Protein AF-A0AAV1AFS3-F1 (afdb_monomer)

Secondary structure (DSSP, 8-state):
---------------S-----------------SSPPPEEEEE--SHHHHHHHHHHHHTT-EEEEE-SS-TTTTHHHHS-----SSTTTTSTTHHHHHHHHTHHHHHHHHTTHHHHT-----B--B----PPP-------------PPPGGG-S--TT--------------------B-EE--B--TTSSS-B--EEEE-TTS-EEEE------PPPS-GGG----HHHHHHHHHHHHHH-TT--GGG------------TTSS-EEEEPTT-TT-EEEE--GGGHHHHHHHHHHHHHHHHHHSS-SSS--GGG-GGGGTT----

Sequence (326 aa):
MNLTVGIPHSTTLNLFPQTRIRISTIKSIQYNPPHPPKKVVVCGGGVIGVCTAYFLAMKGAAVTLIEKSKIACAASGKAGGFLALDWCDGGPIEQLARTSFNLPCSLSQELNGSRSYGYRSLSALSLTVTEESKRSSSSTSSSSSELLPSCLMDRPVGLRRLGLTKRRRRCTRNSLPGRLLRTPWRSMLQRAPLDPEVYPHPTGEVYVCGVSKEEEVPDNPEEIRGDNESIEMLKRVAKTVSTHLGEEGLKVEQACFLPGTDDGVPIIGEITGVKGCYVATGHSRWGILNGPATGAAVAELVLDGHSTIVDLEKFSPARFAGCAKA

Mean predicted aligned error: 14.77 Å

InterPro domains:
  IPR006076 FAD dependent oxidoreductase [PF01266] (39-105)
  IPR006076 FAD dependent oxidoreductase [PF01266] (198-301)
  IPR036188 FAD/NAD(P)-binding domain superfamily [G3DSA:3.50.50.60] (38-131)
  IPR036188 FAD/NAD(P)-binding domain superfamily [G3DSA:3.50.50.60] (208-326)

Structure (mmCIF, N/CA/C/O backbone):
data_AF-A0AAV1AFS3-F1
#
_entry.id   AF-A0AAV1AFS3-F1
#
loop_
_atom_site.group_PDB
_atom_site.id
_atom_site.type_symbol
_atom_site.label_atom_id
_atom_site.label_alt_id
_atom_site.label_comp_id
_atom_site.label_asym_id
_atom_site.label_entity_id
_atom_site.label_seq_id
_atom_site.pdbx_PDB_ins_code
_atom_site.Cartn_x
_atom_site.Cartn_y
_atom_site.Cartn_z
_atom_site.occupancy
_atom_site.B_iso_or_equiv
_atom_site.auth_seq_id
_atom_site.auth_comp_id
_atom_site.auth_asym_id
_atom_site.auth_atom_id
_atom_site.pdbx_PDB_model_num
ATOM 1 N N . MET A 1 1 ? -50.168 -42.340 9.796 1.00 37.28 1 MET A N 1
ATOM 2 C CA . MET A 1 1 ? -48.907 -41.781 10.329 1.00 37.28 1 MET A CA 1
ATOM 3 C C . MET A 1 1 ? -48.423 -40.766 9.302 1.00 37.28 1 MET A C 1
ATOM 5 O O . MET A 1 1 ? -48.030 -41.159 8.214 1.00 37.28 1 MET A O 1
ATOM 9 N N . ASN A 1 2 ? -48.654 -39.486 9.605 1.00 21.58 2 ASN A N 1
ATOM 10 C CA . ASN A 1 2 ? -48.632 -38.319 8.702 1.00 21.58 2 ASN A CA 1
ATOM 11 C C . ASN A 1 2 ? -47.200 -37.726 8.637 1.00 21.58 2 ASN A C 1
ATOM 13 O O . ASN A 1 2 ? -46.511 -37.805 9.647 1.00 21.58 2 ASN A O 1
ATOM 17 N N . LEU A 1 3 ? -46.605 -37.306 7.506 1.00 20.78 3 LEU A N 1
ATOM 18 C CA . LEU A 1 3 ? -46.874 -36.201 6.549 1.00 20.78 3 LEU A CA 1
ATOM 19 C C . LEU A 1 3 ? -46.580 -34.774 7.079 1.00 20.78 3 LEU A C 1
ATOM 21 O O . LEU A 1 3 ? -46.988 -34.445 8.190 1.00 20.78 3 LEU A O 1
ATOM 25 N N . THR A 1 4 ? -45.989 -33.942 6.189 1.00 21.44 4 THR A N 1
ATOM 26 C CA . THR A 1 4 ? -45.825 -32.448 6.125 1.00 21.44 4 THR A CA 1
ATOM 27 C C . THR A 1 4 ? -44.367 -31.959 6.316 1.00 21.44 4 THR A C 1
ATOM 29 O O . THR A 1 4 ? -43.813 -32.121 7.394 1.00 21.44 4 THR A O 1
ATOM 32 N N . VAL A 1 5 ? -43.592 -31.607 5.270 1.00 24.66 5 VAL A N 1
ATOM 33 C CA . VAL A 1 5 ? -43.535 -30.394 4.391 1.00 24.66 5 VAL A CA 1
ATOM 34 C C . VAL A 1 5 ? -43.042 -29.117 5.093 1.00 24.66 5 VAL A C 1
ATOM 36 O O . VAL A 1 5 ? -43.615 -28.693 6.088 1.00 24.66 5 VAL A O 1
ATOM 39 N N . GLY A 1 6 ? -42.034 -28.458 4.496 1.00 23.62 6 GLY A N 1
ATOM 40 C CA . GLY A 1 6 ? -41.643 -27.083 4.825 1.00 23.62 6 GLY A CA 1
ATOM 41 C C . GLY A 1 6 ? -40.443 -26.550 4.030 1.00 23.62 6 GLY A C 1
ATOM 42 O O . GLY A 1 6 ? -39.355 -26.415 4.577 1.00 23.62 6 GLY A O 1
ATOM 43 N N . ILE A 1 7 ? -40.644 -26.223 2.750 1.00 30.03 7 ILE A N 1
ATOM 44 C CA . ILE A 1 7 ? -39.819 -25.236 2.026 1.00 30.03 7 ILE A CA 1
ATOM 45 C C . ILE A 1 7 ? -40.338 -23.842 2.417 1.00 30.03 7 ILE A C 1
ATOM 47 O O . ILE A 1 7 ? -41.556 -23.658 2.428 1.00 30.03 7 ILE A O 1
ATOM 51 N N . PRO A 1 8 ? -39.469 -22.833 2.597 1.00 33.03 8 PRO A N 1
ATOM 52 C CA . PRO A 1 8 ? -39.812 -21.491 2.159 1.00 33.03 8 PRO A CA 1
ATOM 53 C C . PRO A 1 8 ? -38.888 -21.059 1.018 1.00 33.03 8 PRO A C 1
ATOM 55 O O . PRO A 1 8 ? -37.664 -21.001 1.145 1.00 33.03 8 PRO A O 1
ATOM 58 N N . HIS A 1 9 ? -39.510 -20.746 -0.116 1.00 29.52 9 HIS A N 1
ATOM 59 C CA . HIS A 1 9 ? -38.908 -19.951 -1.169 1.00 29.52 9 HIS A CA 1
ATOM 60 C C . HIS A 1 9 ? -38.619 -18.541 -0.642 1.00 29.52 9 HIS A C 1
ATOM 62 O O . HIS A 1 9 ? -39.485 -17.912 -0.040 1.00 29.52 9 HIS A O 1
ATOM 68 N N . SER A 1 10 ? -37.448 -18.003 -0.974 1.00 27.70 10 SER A N 1
ATOM 69 C CA . SER A 1 10 ? -37.366 -16.610 -1.405 1.00 27.70 10 SER A CA 1
ATOM 70 C C . SER A 1 10 ? -36.462 -16.533 -2.626 1.00 27.70 10 SER A C 1
ATOM 72 O O . SER A 1 10 ? -35.287 -16.896 -2.601 1.00 27.70 10 SER A O 1
ATOM 74 N N . THR A 1 11 ? -37.088 -16.127 -3.719 1.00 26.83 11 THR A N 1
ATOM 75 C CA . THR A 1 11 ? -36.518 -15.845 -5.024 1.00 26.83 11 THR A CA 1
ATOM 76 C C . THR A 1 11 ? -35.554 -14.668 -4.923 1.00 26.83 11 THR A C 1
ATOM 78 O O . THR A 1 11 ? -35.934 -13.570 -4.525 1.00 26.83 11 THR A O 1
ATOM 81 N N . THR A 1 12 ? -34.312 -14.846 -5.361 1.00 24.52 12 THR A N 1
ATOM 82 C CA . THR A 1 12 ? -33.517 -13.731 -5.881 1.00 24.52 12 THR A CA 1
ATOM 83 C C . THR A 1 12 ? -32.744 -14.243 -7.087 1.00 24.52 12 THR A C 1
ATOM 85 O O . THR A 1 12 ? -31.880 -15.111 -6.973 1.00 24.52 12 THR A O 1
ATOM 88 N N . LEU A 1 13 ? -33.120 -13.736 -8.262 1.00 24.41 13 LEU A N 1
ATOM 89 C CA . LEU A 1 13 ? -32.340 -13.818 -9.491 1.00 24.41 13 LEU A CA 1
ATOM 90 C C . LEU A 1 13 ? -30.999 -13.123 -9.237 1.00 24.41 13 LEU A C 1
ATOM 92 O O . LEU A 1 13 ? -30.909 -11.903 -9.310 1.00 24.41 13 LEU A O 1
ATOM 96 N N . ASN A 1 14 ? -29.962 -13.896 -8.928 1.00 23.42 14 ASN A N 1
ATOM 97 C CA . ASN A 1 14 ? -28.589 -13.406 -8.940 1.00 23.42 14 ASN A CA 1
ATOM 98 C C . ASN A 1 14 ? -28.002 -13.661 -10.329 1.00 23.42 14 ASN A C 1
ATOM 100 O O . ASN A 1 14 ? -27.356 -14.676 -10.581 1.00 23.42 14 ASN A O 1
ATOM 104 N N . LEU A 1 15 ? -28.245 -12.722 -11.239 1.00 27.12 15 LEU A N 1
ATOM 105 C CA . LEU A 1 15 ? -27.253 -12.407 -12.261 1.00 27.12 15 LEU A CA 1
ATOM 106 C C . LEU A 1 15 ? -26.095 -11.697 -11.533 1.00 27.12 15 LEU A C 1
ATOM 108 O O . LEU A 1 15 ? -26.351 -10.872 -10.665 1.00 27.12 15 LEU A O 1
ATOM 112 N N . PHE A 1 16 ? -24.853 -12.034 -11.889 1.00 29.22 16 PHE A N 1
ATOM 113 C CA . PHE A 1 16 ? -23.559 -11.579 -11.341 1.00 29.22 16 PHE A CA 1
ATOM 114 C C . PHE A 1 16 ? -22.928 -12.446 -10.228 1.00 29.22 16 PHE A C 1
ATOM 116 O O . PHE A 1 16 ? -23.483 -12.589 -9.137 1.00 29.22 16 PHE A O 1
ATOM 123 N N . PRO A 1 17 ? -21.710 -12.985 -10.452 1.00 30.50 17 PRO A N 1
ATOM 124 C CA . PRO A 1 17 ? -20.959 -13.669 -9.414 1.00 30.50 17 PRO A CA 1
ATOM 125 C C . PRO A 1 17 ? -20.314 -12.623 -8.496 1.00 30.50 17 PRO A C 1
ATOM 127 O O . PRO A 1 17 ? -19.279 -12.046 -8.820 1.00 30.50 17 PRO A O 1
ATOM 130 N N . GLN A 1 18 ? -20.903 -12.374 -7.325 1.00 29.84 18 GLN A N 1
ATOM 131 C CA . GLN A 1 18 ? -20.149 -11.762 -6.234 1.00 29.84 18 GLN A CA 1
ATOM 132 C C . GLN A 1 18 ? -19.189 -12.807 -5.669 1.00 29.84 18 GLN A C 1
ATOM 134 O O . GLN A 1 18 ? -19.594 -13.729 -4.958 1.00 29.84 18 GLN A O 1
ATOM 139 N N . THR A 1 19 ? -17.905 -12.666 -5.983 1.00 27.30 19 THR A N 1
ATOM 140 C CA . THR A 1 19 ? -16.831 -13.459 -5.387 1.00 27.30 19 THR A CA 1
ATOM 141 C C . THR A 1 19 ? -16.722 -13.121 -3.897 1.00 27.30 19 THR A C 1
ATOM 143 O O . THR A 1 19 ? -15.934 -12.273 -3.487 1.00 27.30 19 THR A O 1
ATOM 146 N N . ARG A 1 20 ? -17.531 -13.770 -3.052 1.00 26.94 20 ARG A N 1
ATOM 147 C CA . ARG A 1 20 ? -17.300 -13.796 -1.603 1.00 26.94 20 ARG A CA 1
ATOM 148 C C . ARG A 1 20 ? -16.075 -14.663 -1.343 1.00 26.94 20 ARG A C 1
ATOM 150 O O . ARG A 1 20 ? -16.157 -15.887 -1.403 1.00 26.94 20 ARG A O 1
ATOM 157 N N . ILE A 1 21 ? -14.946 -14.035 -1.031 1.00 29.36 21 ILE A N 1
ATOM 158 C CA . ILE A 1 21 ? -13.773 -14.740 -0.513 1.00 29.36 21 ILE A CA 1
ATOM 159 C C . ILE A 1 21 ? -14.143 -15.265 0.882 1.00 29.36 21 ILE A C 1
ATOM 161 O O . ILE A 1 21 ? -14.167 -14.520 1.860 1.00 29.36 21 ILE A O 1
ATOM 165 N N . ARG A 1 22 ? -14.492 -16.553 0.976 1.00 25.52 22 ARG A N 1
ATOM 166 C CA . ARG A 1 22 ? -14.601 -17.265 2.255 1.00 25.52 22 ARG A CA 1
ATOM 167 C C . ARG A 1 22 ? -13.190 -17.627 2.707 1.00 25.52 22 ARG A C 1
ATOM 169 O O . ARG A 1 22 ? -12.593 -18.558 2.178 1.00 25.52 22 ARG A O 1
ATOM 176 N N . ILE A 1 23 ? -12.677 -16.909 3.699 1.00 33.84 23 ILE A N 1
ATOM 177 C CA . ILE A 1 23 ? -11.501 -17.339 4.456 1.00 33.84 23 ILE A CA 1
ATOM 178 C C . ILE A 1 23 ? -11.944 -18.551 5.286 1.00 33.84 23 ILE A C 1
ATOM 180 O O . ILE A 1 23 ? -12.730 -18.413 6.222 1.00 33.84 23 ILE A O 1
ATOM 184 N N . SER A 1 24 ? -11.520 -19.755 4.901 1.00 30.17 24 SER A N 1
ATOM 185 C CA . SER A 1 24 ? -11.779 -20.970 5.675 1.00 30.17 24 SER A CA 1
ATOM 186 C C . SER A 1 24 ? -10.960 -20.923 6.963 1.00 30.17 24 SER A C 1
ATOM 188 O O . SER A 1 24 ? -9.733 -20.997 6.931 1.00 30.17 24 SER A O 1
ATOM 190 N N . THR A 1 25 ? -11.648 -20.766 8.089 1.00 34.75 25 THR A N 1
ATOM 191 C CA . THR A 1 25 ? -11.078 -20.696 9.434 1.00 34.75 25 THR A CA 1
ATOM 192 C C . THR A 1 25 ? -10.297 -21.977 9.751 1.00 34.75 25 THR A C 1
ATOM 194 O O . THR A 1 25 ? -10.850 -23.077 9.727 1.00 34.75 25 THR A O 1
ATOM 197 N N . ILE A 1 26 ? -9.005 -21.832 10.057 1.00 41.38 26 ILE A N 1
ATOM 198 C CA . ILE A 1 26 ? -8.197 -22.843 10.756 1.00 41.38 26 ILE A CA 1
ATOM 199 C C . ILE A 1 26 ? -8.955 -23.241 12.032 1.00 41.38 26 ILE A C 1
ATOM 201 O O . ILE A 1 26 ? -9.517 -22.360 12.679 1.00 41.38 26 ILE A O 1
ATOM 205 N N . LYS A 1 27 ? -9.007 -24.542 12.375 1.00 33.22 27 LYS A N 1
ATOM 206 C CA . LYS A 1 27 ? -9.719 -25.091 13.553 1.00 33.22 27 LYS A CA 1
ATOM 207 C C . LYS A 1 27 ? -9.640 -24.128 14.746 1.00 33.22 27 LYS A C 1
ATOM 209 O O . LYS A 1 27 ? -8.583 -23.984 15.354 1.00 33.22 27 LYS A O 1
ATOM 214 N N . SER A 1 28 ? -10.757 -23.466 15.051 1.00 38.94 28 SER A N 1
ATOM 215 C CA . SER A 1 28 ? -10.830 -22.476 16.119 1.00 38.94 28 SER A CA 1
ATOM 216 C C . SER A 1 28 ? -10.604 -23.163 17.461 1.00 38.94 28 SER A C 1
ATOM 218 O O . SER A 1 28 ? -11.422 -23.981 17.888 1.00 38.94 28 SER A O 1
ATOM 220 N N . ILE A 1 29 ? -9.532 -22.798 18.156 1.00 44.62 29 ILE A N 1
ATOM 221 C CA . ILE A 1 29 ? -9.531 -22.856 19.616 1.00 44.62 29 ILE A CA 1
ATOM 222 C C . ILE A 1 29 ? -10.702 -21.962 20.047 1.00 44.62 29 ILE A C 1
ATOM 224 O O . ILE A 1 29 ? -10.782 -20.818 19.598 1.00 44.62 29 ILE A O 1
ATOM 228 N N . GLN A 1 30 ? -11.654 -22.489 20.825 1.00 42.00 30 GLN A N 1
ATOM 229 C CA . GLN A 1 30 ? -12.778 -21.698 21.332 1.00 42.00 30 GLN A CA 1
ATOM 230 C C . GLN A 1 30 ? -12.254 -20.667 22.336 1.00 42.00 30 GLN A C 1
ATOM 232 O O . GLN A 1 30 ? -12.204 -20.901 23.539 1.00 42.00 30 GLN A O 1
ATOM 237 N N . TYR A 1 31 ? -11.821 -19.526 21.813 1.00 49.06 31 TYR A N 1
ATOM 238 C CA . TYR A 1 31 ? -11.538 -18.331 22.580 1.00 49.06 31 TYR A CA 1
ATOM 239 C C . TYR A 1 31 ? -12.853 -17.573 22.741 1.00 49.06 31 TYR A C 1
ATOM 241 O O . TYR A 1 31 ? -13.447 -17.146 21.753 1.00 49.06 31 TYR A O 1
ATOM 249 N N . ASN A 1 32 ? -13.327 -17.461 23.980 1.00 52.00 32 ASN A N 1
ATOM 250 C CA . ASN A 1 32 ? -14.528 -16.709 24.317 1.00 52.00 32 ASN A CA 1
ATOM 251 C C . ASN A 1 32 ? -14.064 -15.334 24.828 1.00 52.00 32 ASN A C 1
ATOM 253 O O . ASN A 1 32 ? -13.679 -15.233 25.997 1.00 52.00 32 ASN A O 1
ATOM 257 N N . PRO A 1 33 ? -13.976 -14.298 23.970 1.00 60.16 33 PRO A N 1
ATOM 258 C CA . PRO A 1 33 ? -13.492 -12.999 24.406 1.00 60.16 33 PRO A CA 1
ATOM 259 C C . PRO A 1 33 ? -14.451 -12.410 25.455 1.00 60.16 33 PRO A C 1
ATOM 261 O O . PRO A 1 33 ? -15.667 -12.565 25.330 1.00 60.16 33 PRO A O 1
ATOM 264 N N . PRO A 1 34 ? -13.932 -11.702 26.473 1.00 65.75 34 PRO A N 1
ATOM 265 C CA . PRO A 1 34 ? -14.749 -11.108 27.535 1.00 65.75 34 PRO A CA 1
ATOM 266 C C . PRO A 1 34 ? -15.727 -10.032 27.027 1.00 65.75 34 PRO A C 1
ATOM 268 O O . PRO A 1 34 ? -16.686 -9.692 27.718 1.00 65.75 34 PRO A O 1
ATOM 271 N N . HIS A 1 35 ? -15.515 -9.513 25.813 1.00 72.38 35 HIS A N 1
ATOM 272 C CA . HIS A 1 35 ? -16.356 -8.507 25.173 1.00 72.38 35 HIS A CA 1
ATOM 273 C C . HIS A 1 35 ? -16.640 -8.869 23.709 1.00 72.38 35 HIS A C 1
ATOM 275 O O . HIS A 1 35 ? -15.805 -9.514 23.067 1.00 72.38 35 HIS A O 1
ATOM 281 N N . PRO A 1 36 ? -17.797 -8.450 23.155 1.00 80.56 36 PRO A N 1
ATOM 282 C CA . PRO A 1 36 ? -18.079 -8.637 21.740 1.00 80.56 36 PRO A CA 1
ATOM 283 C C . PRO A 1 36 ? -17.004 -7.945 20.886 1.00 80.56 36 PRO A C 1
ATOM 285 O O . PRO A 1 36 ? -16.518 -6.874 21.261 1.00 80.56 36 PRO A O 1
ATOM 288 N N . PRO A 1 37 ? -16.639 -8.529 19.732 1.00 86.75 37 PRO A N 1
ATOM 289 C CA . PRO A 1 37 ? -15.574 -7.996 18.897 1.00 86.75 37 PRO A CA 1
ATOM 290 C C . PRO A 1 37 ? -15.919 -6.586 18.413 1.00 86.75 37 PRO A C 1
ATOM 292 O O . PRO A 1 37 ? -17.057 -6.306 18.016 1.00 86.75 37 PRO A O 1
ATOM 295 N N . LYS A 1 38 ? -14.920 -5.695 18.408 1.00 92.75 38 LYS A N 1
ATOM 296 C CA . LYS A 1 38 ? -15.074 -4.339 17.870 1.00 92.75 38 LYS A CA 1
ATOM 297 C C . LYS A 1 38 ? -15.434 -4.439 16.386 1.00 92.75 38 LYS A C 1
ATOM 299 O O . LYS A 1 38 ? -14.756 -5.130 15.626 1.00 92.75 38 LYS A O 1
ATOM 304 N N . LYS A 1 39 ? -16.516 -3.776 15.977 1.00 97.19 39 LYS A N 1
ATOM 305 C CA . LYS A 1 39 ? -16.947 -3.732 14.574 1.00 97.19 39 LYS A CA 1
ATOM 306 C C . LYS A 1 39 ? -16.212 -2.604 13.865 1.00 97.19 39 LYS A C 1
ATOM 308 O O . LYS A 1 39 ? -16.274 -1.467 14.324 1.00 97.19 39 LYS A O 1
ATOM 313 N N . VAL A 1 40 ? -15.537 -2.918 12.765 1.00 98.06 40 VAL A N 1
ATOM 314 C CA . VAL A 1 40 ? -14.758 -1.943 11.994 1.00 98.06 40 VAL A CA 1
ATOM 315 C C . VAL A 1 40 ? -15.135 -2.042 10.523 1.00 98.06 40 VAL A C 1
ATOM 317 O O . VAL A 1 40 ? -15.165 -3.131 9.950 1.00 98.06 40 VAL A O 1
ATOM 320 N N . VAL A 1 41 ? -15.425 -0.898 9.910 1.00 98.50 41 VAL A N 1
ATOM 321 C CA . VAL A 1 41 ? -15.617 -0.788 8.463 1.00 98.50 41 VAL A CA 1
ATOM 322 C C . VAL A 1 41 ? -14.342 -0.209 7.867 1.00 98.50 41 VAL A C 1
ATOM 324 O O . VAL A 1 41 ? -13.870 0.832 8.315 1.00 98.50 41 VAL A O 1
ATOM 327 N N . VAL A 1 42 ? -13.781 -0.890 6.873 1.00 98.50 42 VAL A N 1
ATOM 328 C CA . VAL A 1 42 ? -12.622 -0.426 6.108 1.00 98.50 42 VAL A CA 1
ATOM 329 C C . VAL A 1 42 ? -13.104 -0.035 4.718 1.00 98.50 42 VAL A C 1
ATOM 331 O O . VAL A 1 42 ? -13.679 -0.859 4.008 1.00 98.50 42 VAL A O 1
ATOM 334 N N . CYS A 1 43 ? -12.865 1.214 4.331 1.00 97.75 43 CYS A N 1
ATOM 335 C CA . CYS A 1 43 ? -13.214 1.735 3.013 1.00 97.75 43 C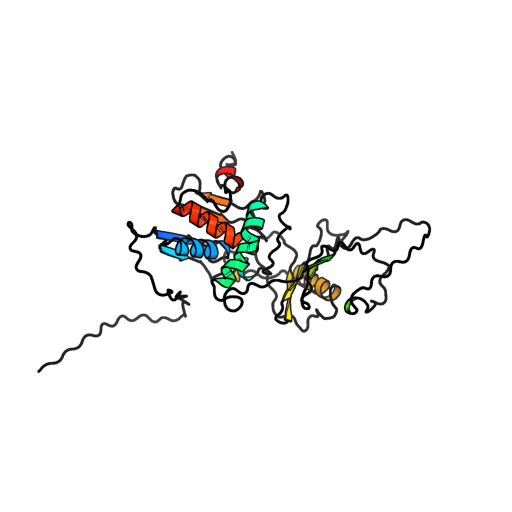YS A CA 1
ATOM 336 C C . CYS A 1 43 ? -11.961 1.778 2.128 1.00 97.75 43 CYS A C 1
ATOM 338 O O . CYS A 1 43 ? -11.001 2.474 2.452 1.00 97.75 43 CYS A O 1
ATOM 340 N N . GLY A 1 44 ? -11.984 1.048 1.013 1.00 96.25 44 GLY A N 1
ATOM 341 C CA . GLY A 1 44 ? -10.902 0.969 0.031 1.00 96.25 44 GLY A CA 1
ATOM 342 C C . GLY A 1 44 ? -10.296 -0.431 -0.069 1.00 96.25 44 GLY A C 1
ATOM 343 O O . GLY A 1 44 ? -9.628 -0.909 0.841 1.00 96.25 44 GLY A O 1
ATOM 344 N N . GLY A 1 45 ? -10.471 -1.075 -1.219 1.00 96.25 45 GLY A N 1
ATOM 345 C CA . GLY A 1 45 ? -9.959 -2.405 -1.559 1.00 96.25 45 GLY A CA 1
ATOM 346 C C . GLY A 1 45 ? -8.556 -2.403 -2.172 1.00 96.25 45 GLY A C 1
ATOM 347 O O . GLY A 1 45 ? -8.188 -3.358 -2.856 1.00 96.25 45 GLY A O 1
ATOM 348 N N . GLY A 1 46 ? -7.789 -1.326 -1.986 1.00 96.44 46 GLY A N 1
ATOM 349 C CA . GLY A 1 46 ? -6.366 -1.265 -2.331 1.00 96.44 46 GLY A CA 1
ATOM 350 C C . GLY A 1 46 ? -5.485 -1.965 -1.291 1.00 96.44 46 GLY A C 1
ATOM 351 O O . GLY A 1 46 ? -5.962 -2.411 -0.249 1.00 96.44 46 GLY A O 1
ATOM 352 N N . VAL A 1 47 ? -4.175 -2.022 -1.546 1.00 96.81 47 VAL A N 1
ATOM 353 C CA . VAL A 1 47 ? -3.213 -2.729 -0.678 1.00 96.81 47 VAL A CA 1
ATOM 354 C C . VAL A 1 47 ? -3.251 -2.243 0.776 1.00 96.81 47 VAL A C 1
ATOM 356 O O . VAL A 1 47 ? -3.231 -3.067 1.683 1.00 96.81 47 VAL A O 1
ATOM 359 N N . ILE A 1 48 ? -3.389 -0.931 1.007 1.00 98.25 48 ILE A N 1
ATOM 360 C CA . ILE A 1 48 ? -3.473 -0.368 2.363 1.00 98.25 48 ILE A CA 1
ATOM 361 C C . ILE A 1 48 ? -4.711 -0.905 3.085 1.00 98.25 48 ILE A C 1
ATOM 363 O O . ILE A 1 48 ? -4.593 -1.455 4.174 1.00 98.25 48 ILE A O 1
ATOM 367 N N . GLY A 1 49 ? -5.890 -0.800 2.466 1.00 98.06 49 GLY A N 1
ATOM 368 C CA . GLY A 1 49 ? -7.140 -1.234 3.085 1.00 98.06 49 GLY A CA 1
ATOM 369 C C . GLY A 1 49 ? -7.224 -2.748 3.279 1.00 98.06 49 GLY A C 1
ATOM 370 O O . GLY A 1 49 ? -7.672 -3.196 4.331 1.00 98.06 49 GLY A O 1
ATOM 371 N N . VAL A 1 50 ? -6.715 -3.549 2.336 1.00 97.19 50 VAL A N 1
ATOM 372 C CA . VAL A 1 50 ? -6.647 -5.012 2.490 1.00 97.19 50 VAL A CA 1
ATOM 373 C C . VAL A 1 50 ? -5.694 -5.407 3.621 1.00 97.19 50 VAL A C 1
ATOM 375 O O . VAL A 1 50 ? -6.060 -6.246 4.444 1.00 97.19 50 VAL A O 1
ATOM 378 N N . CYS A 1 51 ? -4.512 -4.786 3.726 1.00 97.88 51 CYS A N 1
ATOM 379 C CA . CYS A 1 51 ? -3.604 -5.022 4.851 1.00 97.88 51 CYS A CA 1
ATOM 380 C C . CYS A 1 51 ? -4.237 -4.598 6.186 1.00 97.88 51 CYS A C 1
ATOM 382 O O . CYS A 1 51 ? -4.197 -5.365 7.143 1.00 97.88 51 CYS A O 1
ATOM 384 N N . THR A 1 52 ? -4.877 -3.427 6.254 1.00 98.62 52 THR A N 1
ATOM 385 C CA . THR A 1 52 ? -5.597 -2.970 7.456 1.00 98.62 52 THR A CA 1
ATOM 386 C C . THR A 1 52 ? -6.692 -3.956 7.859 1.00 98.62 52 THR A C 1
ATOM 388 O O . THR A 1 52 ? -6.761 -4.363 9.017 1.00 98.62 52 THR A O 1
ATOM 391 N N . ALA A 1 53 ? -7.520 -4.396 6.908 1.00 98.19 53 ALA A N 1
ATOM 392 C CA . ALA A 1 53 ? -8.579 -5.367 7.162 1.00 98.19 53 ALA A CA 1
ATOM 393 C C . ALA A 1 53 ? -8.023 -6.711 7.657 1.00 98.19 53 ALA A C 1
ATOM 395 O O . ALA A 1 53 ? -8.578 -7.290 8.591 1.00 98.19 53 ALA A O 1
ATOM 396 N N . TYR A 1 54 ? -6.910 -7.173 7.077 1.00 96.56 54 TYR A N 1
ATOM 397 C CA . TYR A 1 54 ? -6.211 -8.383 7.507 1.00 96.56 54 TYR A CA 1
ATOM 398 C C . TYR A 1 54 ? -5.742 -8.284 8.964 1.00 96.56 54 TYR A C 1
ATOM 400 O O . TYR A 1 54 ? -6.105 -9.128 9.782 1.00 96.56 54 TYR A O 1
ATOM 408 N N . PHE A 1 55 ? -4.988 -7.240 9.319 1.00 97.50 55 PHE A N 1
ATOM 409 C CA . PHE A 1 55 ? -4.438 -7.100 10.672 1.00 97.50 55 PHE A CA 1
ATOM 410 C C . PHE A 1 55 ? -5.513 -6.823 11.733 1.00 97.50 55 PHE A C 1
ATOM 412 O O . PHE A 1 55 ? -5.416 -7.342 12.845 1.00 97.50 55 PHE A O 1
ATOM 419 N N . LEU A 1 56 ? -6.577 -6.088 11.393 1.00 97.81 56 LEU A N 1
ATOM 420 C CA . LEU A 1 56 ? -7.747 -5.930 12.264 1.00 97.81 56 LEU A CA 1
ATOM 421 C C . LEU A 1 56 ? -8.431 -7.276 12.543 1.00 97.81 56 LEU A C 1
ATOM 423 O O . LEU A 1 56 ? -8.745 -7.581 13.694 1.00 97.81 56 LEU A O 1
ATOM 427 N N . ALA A 1 57 ? -8.638 -8.094 11.507 1.00 96.44 57 ALA A N 1
ATOM 428 C CA . ALA A 1 57 ? -9.243 -9.415 11.653 1.00 96.44 57 ALA A CA 1
ATOM 429 C C . ALA A 1 57 ? -8.352 -10.363 12.475 1.00 96.44 57 ALA A C 1
ATOM 431 O O . ALA A 1 57 ? -8.857 -11.074 13.342 1.00 96.44 57 ALA A O 1
ATOM 432 N N . MET A 1 58 ? -7.030 -10.323 12.269 1.00 93.69 58 MET A N 1
ATOM 433 C CA . MET A 1 58 ? -6.057 -11.094 13.057 1.00 93.69 58 MET A CA 1
ATOM 434 C C . MET A 1 58 ? -6.079 -10.735 14.548 1.00 93.69 58 MET A C 1
ATOM 436 O O . MET A 1 58 ? -5.884 -11.609 15.389 1.00 93.69 58 MET A O 1
ATOM 440 N N . LYS A 1 59 ? -6.375 -9.475 14.889 1.00 94.50 59 LYS A N 1
ATOM 441 C CA . LYS A 1 59 ? -6.575 -9.010 16.273 1.00 94.50 59 LYS A CA 1
ATOM 442 C C . LYS A 1 59 ? -8.007 -9.231 16.801 1.00 94.50 59 LYS A C 1
ATOM 444 O O . LYS A 1 59 ? -8.354 -8.735 17.869 1.00 94.50 59 LYS A O 1
ATOM 449 N N . GLY A 1 60 ? -8.849 -9.976 16.080 1.00 94.06 60 GLY A N 1
ATOM 450 C CA . GLY A 1 60 ? -10.186 -10.375 16.532 1.00 94.06 60 GLY A CA 1
ATOM 451 C C . GLY A 1 60 ? -11.301 -9.354 16.282 1.00 94.06 60 GLY A C 1
ATOM 452 O O . GLY A 1 60 ? -12.399 -9.517 16.816 1.00 94.06 60 GLY A O 1
ATOM 453 N N . ALA A 1 61 ? -11.066 -8.310 15.481 1.00 95.75 61 ALA A N 1
ATOM 454 C CA . ALA A 1 61 ? -12.118 -7.372 15.098 1.00 95.75 61 ALA A CA 1
ATOM 455 C C . ALA A 1 61 ? -13.093 -7.991 14.079 1.00 95.75 61 ALA A C 1
ATOM 457 O O . ALA A 1 61 ? -12.712 -8.775 13.208 1.00 95.75 61 ALA A O 1
ATOM 458 N N . ALA A 1 62 ? -14.361 -7.584 14.139 1.00 97.06 62 ALA A N 1
ATOM 459 C CA . ALA A 1 62 ? -15.355 -7.918 13.124 1.00 97.06 62 ALA A CA 1
ATOM 460 C C . ALA A 1 62 ? -15.272 -6.893 11.982 1.00 97.06 62 ALA A C 1
ATOM 462 O O . ALA A 1 62 ? -15.803 -5.785 12.094 1.00 97.06 62 ALA A O 1
ATOM 463 N N . VAL A 1 63 ? -14.582 -7.254 10.897 1.00 98.12 63 VAL A N 1
ATOM 464 C CA . VAL A 1 63 ? -14.241 -6.330 9.805 1.00 98.12 63 VAL A CA 1
ATOM 465 C C . VAL A 1 63 ? -15.197 -6.456 8.621 1.00 98.12 63 VAL A C 1
ATOM 467 O O . VAL A 1 63 ? -15.463 -7.553 8.137 1.00 98.12 63 VAL A O 1
ATOM 470 N N . THR A 1 64 ? -15.671 -5.319 8.112 1.00 98.25 64 THR A N 1
ATOM 471 C CA . THR A 1 64 ? -16.341 -5.214 6.806 1.00 98.25 64 THR A CA 1
ATOM 472 C C . THR A 1 64 ? -15.481 -4.369 5.873 1.00 98.25 64 THR A C 1
ATOM 474 O O . THR A 1 64 ? -15.271 -3.191 6.143 1.00 98.25 64 THR A O 1
ATOM 477 N N . LEU A 1 65 ? -14.978 -4.959 4.786 1.00 97.75 65 LEU A N 1
ATOM 478 C CA . LEU A 1 65 ? -14.243 -4.243 3.740 1.00 97.75 65 LEU A CA 1
ATOM 479 C C . LEU A 1 65 ? -15.213 -3.819 2.633 1.00 97.75 65 LEU A C 1
ATOM 481 O O . LEU A 1 65 ? -15.921 -4.664 2.083 1.00 97.75 65 LEU A O 1
ATOM 485 N N . ILE A 1 66 ? -15.226 -2.531 2.302 1.00 97.56 66 ILE A N 1
ATOM 486 C CA . ILE A 1 66 ? -16.056 -1.951 1.245 1.00 97.56 66 ILE A CA 1
ATOM 487 C C . ILE A 1 66 ? -15.140 -1.343 0.182 1.00 97.56 66 ILE A C 1
ATOM 489 O O . ILE A 1 66 ? -14.257 -0.548 0.491 1.00 97.56 66 ILE A O 1
ATOM 493 N N . GLU A 1 67 ? -15.368 -1.704 -1.076 1.00 94.38 67 GLU A N 1
ATOM 494 C CA . GLU A 1 67 ? -14.714 -1.137 -2.256 1.00 94.38 67 GLU A CA 1
ATOM 495 C C . GLU A 1 67 ? -15.806 -0.741 -3.255 1.00 94.38 67 GLU A C 1
ATOM 497 O O . GLU A 1 67 ? -16.778 -1.478 -3.422 1.00 94.38 67 GLU A O 1
ATOM 502 N N . LYS A 1 68 ? -15.665 0.431 -3.884 1.00 90.94 68 LYS 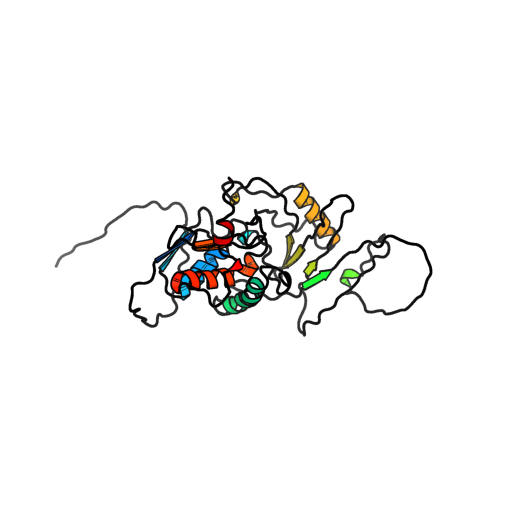A N 1
ATOM 503 C CA . LYS A 1 68 ? -16.625 0.956 -4.866 1.00 90.94 68 LYS A CA 1
ATOM 504 C C . LYS A 1 68 ? -16.625 0.109 -6.139 1.00 90.94 68 LYS A C 1
ATOM 506 O O . LYS A 1 68 ? -17.684 -0.139 -6.705 1.00 90.94 68 LYS A O 1
ATOM 511 N N . SER A 1 69 ? -15.437 -0.295 -6.587 1.00 89.50 69 SER A N 1
ATOM 512 C CA . SER A 1 69 ? -15.224 -1.008 -7.849 1.00 89.50 69 SER A CA 1
ATOM 513 C C . SER A 1 69 ? -14.827 -2.465 -7.577 1.00 89.50 69 SER A C 1
ATOM 515 O O . SER A 1 69 ? -15.586 -3.212 -6.961 1.00 89.50 69 SER A O 1
ATOM 517 N N . LYS A 1 70 ? -13.634 -2.900 -8.004 1.00 91.19 70 LYS A N 1
ATOM 518 C CA . LYS A 1 70 ? -13.091 -4.231 -7.692 1.00 91.19 70 LYS A CA 1
ATOM 519 C C . LYS A 1 70 ? -11.857 -4.120 -6.801 1.00 91.19 70 LYS A C 1
ATOM 521 O O . LYS A 1 70 ? -11.120 -3.135 -6.859 1.00 91.19 70 LYS A O 1
ATOM 526 N N . ILE A 1 71 ? -11.597 -5.163 -6.013 1.00 93.62 71 ILE A N 1
ATOM 527 C CA . ILE A 1 71 ? -10.377 -5.258 -5.201 1.00 93.62 71 ILE A CA 1
ATOM 528 C C . ILE A 1 71 ? -9.148 -5.035 -6.090 1.00 93.62 71 ILE A C 1
ATOM 530 O O . ILE A 1 71 ? -9.031 -5.629 -7.160 1.00 93.62 71 ILE A O 1
ATOM 534 N N . ALA A 1 72 ? -8.256 -4.157 -5.633 1.00 92.38 72 ALA A N 1
ATOM 535 C CA . ALA A 1 72 ? -7.024 -3.766 -6.307 1.00 92.38 72 ALA A CA 1
ATOM 536 C C . ALA A 1 72 ? -7.173 -3.223 -7.749 1.00 92.38 72 ALA A C 1
ATOM 538 O O . ALA A 1 72 ? -6.172 -3.135 -8.446 1.00 92.38 72 ALA A O 1
ATOM 539 N N . CYS A 1 73 ? -8.353 -2.797 -8.216 1.00 90.06 73 CYS A N 1
ATOM 540 C CA . CYS A 1 73 ? -8.518 -2.341 -9.612 1.00 90.06 73 CYS A CA 1
ATOM 541 C C . CYS A 1 73 ? -7.769 -1.043 -9.980 1.00 90.06 73 CYS A C 1
ATOM 543 O O . CYS A 1 73 ? -7.546 -0.782 -11.160 1.00 90.06 73 CYS A O 1
ATOM 545 N N . ALA A 1 74 ? -7.379 -0.245 -8.984 1.00 91.38 74 ALA A N 1
ATOM 546 C CA . ALA A 1 74 ? -6.678 1.026 -9.155 1.00 91.38 74 ALA A CA 1
ATOM 547 C C . ALA A 1 74 ? -5.150 0.863 -8.987 1.00 91.38 74 ALA A C 1
ATOM 549 O O . ALA A 1 74 ? -4.572 -0.145 -9.390 1.00 91.38 74 ALA A O 1
ATOM 550 N N . ALA A 1 75 ? -4.486 1.839 -8.354 1.00 91.81 75 ALA A N 1
ATOM 551 C CA . ALA A 1 75 ? -3.030 1.905 -8.193 1.00 91.81 75 ALA A CA 1
ATOM 552 C C . ALA A 1 75 ? -2.374 0.580 -7.770 1.00 91.81 75 ALA A C 1
ATOM 554 O O . ALA A 1 75 ? -1.349 0.191 -8.321 1.00 91.81 75 ALA A O 1
ATOM 555 N N . SER A 1 76 ? -2.968 -0.146 -6.816 1.00 93.81 76 SER A N 1
ATOM 556 C CA . SER A 1 76 ? -2.372 -1.379 -6.290 1.00 93.81 76 SER A CA 1
ATOM 557 C C . SER A 1 76 ? -2.286 -2.514 -7.315 1.00 93.81 76 SER A C 1
ATOM 559 O O . SER A 1 76 ? -1.247 -3.158 -7.386 1.00 93.81 76 SER A O 1
ATOM 561 N N . GLY A 1 77 ? -3.324 -2.764 -8.119 1.00 90.94 77 GLY A N 1
ATOM 562 C CA . GLY A 1 77 ? -3.294 -3.829 -9.136 1.00 90.94 77 GLY A CA 1
ATOM 563 C C . GLY A 1 77 ? -2.584 -3.426 -10.424 1.00 90.94 77 GLY A C 1
ATOM 564 O O . GLY A 1 77 ? -2.318 -4.275 -11.269 1.00 90.94 77 GLY A O 1
ATOM 565 N N . LYS A 1 78 ? -2.261 -2.139 -10.567 1.00 90.19 78 LYS A N 1
ATOM 566 C CA . LYS A 1 78 ? -1.473 -1.585 -11.674 1.00 90.19 78 LYS A CA 1
ATOM 567 C C . LYS A 1 78 ? 0.008 -1.406 -11.319 1.00 90.19 78 LYS A C 1
ATOM 569 O O . LYS A 1 78 ? 0.811 -1.109 -12.200 1.00 90.19 78 LYS A O 1
ATOM 574 N N . ALA A 1 79 ? 0.377 -1.586 -10.050 1.00 88.56 79 ALA A N 1
ATOM 575 C CA . ALA A 1 79 ? 1.741 -1.413 -9.570 1.00 88.56 79 ALA A CA 1
ATOM 576 C C . ALA A 1 79 ? 2.683 -2.521 -10.073 1.00 88.56 79 ALA A C 1
ATOM 578 O O . ALA A 1 79 ? 2.303 -3.685 -10.165 1.00 88.56 79 ALA A O 1
ATOM 579 N N . GLY A 1 80 ? 3.958 -2.176 -10.288 1.00 81.75 80 GLY A N 1
ATOM 580 C CA . GLY A 1 80 ? 5.004 -3.144 -10.656 1.00 81.75 80 GLY A CA 1
ATOM 581 C C . GLY A 1 80 ? 5.386 -4.131 -9.540 1.00 81.75 80 GLY A C 1
ATOM 582 O O . GLY A 1 80 ? 6.101 -5.099 -9.788 1.00 81.75 80 GLY A O 1
ATOM 583 N N . GLY A 1 81 ? 4.917 -3.905 -8.306 1.00 85.75 81 GLY A N 1
ATOM 584 C CA . GLY A 1 81 ? 5.066 -4.849 -7.192 1.00 85.75 81 GLY A CA 1
ATOM 585 C C . GLY A 1 81 ? 6.469 -4.936 -6.578 1.00 85.75 81 GLY A C 1
ATOM 586 O O . GLY A 1 81 ? 6.768 -5.903 -5.879 1.00 85.75 81 GLY A O 1
ATOM 587 N N . PHE A 1 82 ? 7.343 -3.961 -6.841 1.00 85.56 82 PHE A N 1
ATOM 588 C CA . PHE A 1 82 ? 8.714 -3.965 -6.334 1.00 85.56 82 PHE A CA 1
ATOM 589 C C . PHE A 1 82 ? 8.800 -3.470 -4.884 1.00 85.56 82 PHE A C 1
ATOM 591 O O . PHE A 1 82 ? 8.165 -2.487 -4.502 1.00 85.56 82 PHE A O 1
ATOM 598 N N . LEU A 1 83 ? 9.623 -4.149 -4.085 1.00 90.19 83 LEU A N 1
ATOM 599 C CA . LEU A 1 83 ? 9.878 -3.832 -2.683 1.00 90.19 83 LEU A CA 1
ATOM 600 C C . LEU A 1 83 ? 11.349 -3.450 -2.540 1.00 90.19 83 LEU A C 1
ATOM 602 O O . LEU A 1 83 ? 12.228 -4.280 -2.776 1.00 90.19 83 LEU A O 1
ATOM 606 N N . ALA A 1 84 ? 11.622 -2.205 -2.158 1.00 87.81 84 ALA A N 1
ATOM 607 C CA . ALA A 1 84 ? 12.978 -1.697 -2.001 1.00 87.81 84 ALA A CA 1
ATOM 608 C C . ALA A 1 84 ? 13.295 -1.438 -0.525 1.00 87.81 84 ALA A C 1
ATOM 610 O O . ALA A 1 84 ? 12.543 -0.741 0.149 1.00 87.81 84 ALA A O 1
ATOM 611 N N . LEU A 1 85 ? 14.411 -1.983 -0.033 1.00 87.56 85 LEU A N 1
ATOM 612 C CA . LEU A 1 85 ? 14.797 -1.862 1.377 1.00 87.56 85 LEU A CA 1
ATOM 613 C C . LEU A 1 85 ? 15.281 -0.453 1.736 1.00 87.56 85 LEU A C 1
ATOM 615 O O . LEU A 1 85 ? 14.937 0.049 2.799 1.00 87.56 85 LEU A O 1
ATOM 619 N N . ASP A 1 86 ? 16.109 0.146 0.877 1.00 87.56 86 ASP A N 1
ATOM 620 C CA . ASP A 1 86 ? 16.907 1.338 1.188 1.00 87.56 86 ASP A CA 1
ATOM 621 C C . ASP A 1 86 ? 16.534 2.573 0.350 1.00 87.56 86 ASP A C 1
ATOM 623 O O . ASP A 1 86 ? 17.168 3.620 0.448 1.00 87.56 86 ASP A O 1
ATOM 627 N N . TRP A 1 87 ? 15.497 2.494 -0.491 1.00 88.25 87 TRP A N 1
ATOM 628 C CA . TRP A 1 87 ? 15.122 3.610 -1.378 1.00 88.25 87 TRP A CA 1
ATOM 629 C C . TRP A 1 87 ? 14.398 4.750 -0.659 1.00 88.25 87 TRP A C 1
ATOM 631 O O . TRP A 1 87 ? 14.259 5.838 -1.214 1.00 88.25 87 TRP A O 1
ATOM 641 N N . CYS A 1 88 ? 13.928 4.489 0.558 1.00 90.12 88 CYS A N 1
ATOM 642 C CA . CYS A 1 88 ? 13.279 5.468 1.420 1.00 90.12 88 CYS A CA 1
ATOM 643 C C . CYS A 1 88 ? 14.231 6.048 2.480 1.00 90.12 88 CYS A C 1
ATOM 645 O O . CYS A 1 88 ? 13.798 6.881 3.276 1.00 90.12 88 CYS A O 1
ATOM 647 N N . ASP A 1 89 ? 15.493 5.607 2.505 1.00 91.75 89 ASP A N 1
ATOM 648 C CA . ASP A 1 89 ? 16.482 6.001 3.511 1.00 91.75 89 ASP A CA 1
ATOM 649 C C . ASP A 1 89 ? 16.764 7.509 3.469 1.00 91.75 89 ASP A C 1
ATOM 651 O O . ASP A 1 89 ? 16.874 8.112 2.400 1.00 91.75 89 ASP A O 1
ATOM 655 N N . GLY A 1 90 ? 16.887 8.125 4.646 1.00 91.56 90 GLY A N 1
ATOM 656 C CA . GLY A 1 90 ? 17.049 9.570 4.811 1.00 91.56 90 GLY A CA 1
ATOM 657 C C . GLY A 1 90 ? 15.775 10.381 4.553 1.00 91.56 90 GLY A C 1
ATOM 658 O O . GLY A 1 90 ? 15.797 11.604 4.689 1.00 91.56 90 GLY A O 1
ATOM 659 N N . GLY A 1 91 ? 14.673 9.725 4.179 1.00 91.88 91 GLY A N 1
ATOM 660 C CA . GLY A 1 91 ? 13.379 10.348 3.929 1.00 91.88 91 GLY A CA 1
ATOM 661 C C . GLY A 1 91 ? 12.408 10.246 5.113 1.00 91.88 91 GLY A C 1
ATOM 662 O O . GLY A 1 91 ? 12.616 9.472 6.049 1.00 91.88 91 GLY A O 1
ATOM 663 N N . PRO A 1 92 ? 11.278 10.972 5.053 1.00 91.56 92 PRO A N 1
ATOM 664 C CA . PRO A 1 92 ? 10.275 10.989 6.123 1.00 91.56 92 PRO A CA 1
ATOM 665 C C . PRO A 1 92 ? 9.578 9.635 6.342 1.00 91.56 92 PRO A C 1
ATOM 667 O O . PRO A 1 92 ? 9.005 9.403 7.402 1.00 91.56 92 PRO A O 1
ATOM 670 N N . ILE A 1 93 ? 9.640 8.735 5.357 1.00 93.81 93 ILE A N 1
ATOM 671 C CA . ILE A 1 93 ? 9.013 7.407 5.392 1.00 93.81 93 ILE A CA 1
ATOM 672 C C . ILE A 1 93 ? 10.009 6.264 5.650 1.00 93.81 93 ILE A C 1
ATOM 674 O O . ILE A 1 93 ? 9.611 5.104 5.560 1.00 93.81 93 ILE A O 1
ATOM 678 N N . GLU A 1 94 ? 11.280 6.554 5.965 1.00 94.56 94 GLU A N 1
ATOM 679 C CA . GLU A 1 94 ? 12.324 5.530 6.157 1.00 94.56 94 GLU A CA 1
ATOM 680 C C . GLU A 1 94 ? 11.897 4.452 7.161 1.00 94.56 94 GLU A C 1
ATOM 682 O O . GLU A 1 94 ? 11.934 3.262 6.849 1.00 94.56 94 GLU A O 1
ATOM 687 N N . GLN A 1 95 ? 11.462 4.866 8.355 1.00 94.19 95 GLN A N 1
ATOM 688 C CA . GLN A 1 95 ? 11.083 3.939 9.422 1.00 94.19 95 GLN A CA 1
ATOM 689 C C . GLN A 1 95 ? 9.946 3.014 8.975 1.00 94.19 95 GLN A C 1
ATOM 691 O O . GLN A 1 95 ? 10.045 1.799 9.128 1.00 94.19 95 GLN A O 1
ATOM 696 N N . LEU A 1 96 ? 8.900 3.577 8.363 1.00 96.00 96 LEU A N 1
ATOM 697 C CA . LEU A 1 96 ? 7.765 2.814 7.848 1.00 96.00 96 LEU A CA 1
ATOM 698 C C . LEU A 1 96 ? 8.211 1.797 6.785 1.00 96.00 96 LEU A C 1
ATOM 700 O O . LEU A 1 96 ? 7.838 0.627 6.862 1.00 96.00 96 LEU A O 1
ATOM 704 N N . ALA A 1 97 ? 9.040 2.221 5.829 1.00 95.94 97 ALA A N 1
ATOM 705 C CA . ALA A 1 97 ? 9.528 1.370 4.747 1.00 95.94 97 ALA A CA 1
ATOM 706 C C . ALA A 1 97 ? 10.411 0.224 5.255 1.00 95.94 97 ALA A C 1
ATOM 708 O O . ALA A 1 97 ? 10.197 -0.931 4.880 1.00 95.94 97 ALA A O 1
ATOM 709 N N . ARG A 1 98 ? 11.362 0.514 6.152 1.00 94.56 98 ARG A N 1
ATOM 710 C CA . ARG A 1 98 ? 12.241 -0.503 6.747 1.00 94.56 98 ARG A CA 1
ATOM 711 C C . ARG A 1 98 ? 11.467 -1.515 7.582 1.00 94.56 98 ARG A C 1
ATOM 713 O O . ARG A 1 98 ? 11.706 -2.713 7.441 1.00 94.56 98 ARG A O 1
ATOM 720 N N . THR A 1 99 ? 10.530 -1.050 8.409 1.00 93.88 99 THR A N 1
ATOM 721 C CA . THR A 1 99 ? 9.660 -1.932 9.197 1.00 93.88 99 THR A CA 1
ATOM 722 C C . THR A 1 99 ? 8.812 -2.814 8.284 1.00 93.88 99 THR A C 1
ATOM 724 O O . THR A 1 99 ? 8.685 -4.015 8.517 1.00 93.88 99 THR A O 1
ATOM 727 N N . SER A 1 100 ? 8.274 -2.246 7.202 1.00 96.44 100 SER A N 1
ATOM 728 C CA . SER A 1 100 ? 7.415 -2.982 6.278 1.00 96.44 100 SER A CA 1
ATOM 729 C C . SER A 1 100 ? 8.166 -3.986 5.408 1.00 96.44 100 SER A C 1
ATOM 731 O O . SER A 1 100 ? 7.608 -5.027 5.084 1.00 96.44 100 SER A O 1
ATOM 733 N N . PHE A 1 101 ? 9.426 -3.727 5.044 1.00 94.44 101 PHE A N 1
ATOM 734 C CA . PHE A 1 101 ? 10.161 -4.506 4.039 1.00 94.44 101 PHE A CA 1
ATOM 735 C C . PHE A 1 101 ? 10.177 -6.023 4.297 1.00 94.44 101 PHE A C 1
ATOM 737 O O . PHE A 1 101 ? 10.053 -6.814 3.360 1.00 94.44 101 PHE A O 1
ATOM 744 N N . ASN A 1 102 ? 10.297 -6.438 5.561 1.00 89.50 102 ASN A N 1
ATOM 745 C CA . ASN A 1 102 ? 10.347 -7.856 5.923 1.00 89.50 102 ASN A CA 1
ATOM 746 C C . ASN A 1 102 ? 8.959 -8.497 6.089 1.00 89.50 102 ASN A C 1
ATOM 748 O O . ASN A 1 102 ? 8.845 -9.718 5.980 1.00 89.50 102 ASN A O 1
ATOM 752 N N . LEU A 1 103 ? 7.898 -7.708 6.302 1.00 92.88 103 LEU A N 1
ATOM 753 C CA . LEU A 1 103 ? 6.551 -8.232 6.548 1.00 92.88 103 LEU A CA 1
ATOM 754 C C . LEU A 1 103 ? 6.005 -9.067 5.380 1.00 92.88 103 LEU A C 1
ATOM 756 O O . LEU A 1 103 ? 5.482 -10.143 5.650 1.00 92.88 103 LEU A O 1
ATOM 760 N N . PRO A 1 104 ? 6.157 -8.681 4.095 1.00 91.62 104 PRO A N 1
ATOM 761 C CA . PRO A 1 104 ? 5.772 -9.534 2.973 1.00 91.62 104 PRO A CA 1
ATOM 762 C C . PRO A 1 104 ? 6.408 -10.927 2.986 1.00 91.62 104 PRO A C 1
ATOM 764 O O . PRO A 1 104 ? 5.762 -11.884 2.567 1.00 91.62 104 PRO A O 1
ATOM 767 N N . CYS A 1 105 ? 7.649 -11.059 3.466 1.00 88.94 105 CYS A N 1
ATOM 768 C CA . CYS A 1 105 ? 8.311 -12.357 3.580 1.00 88.94 105 CYS A CA 1
ATOM 769 C C . CYS A 1 105 ? 7.614 -13.231 4.631 1.00 88.94 105 CYS A C 1
ATOM 771 O O . CYS A 1 105 ? 7.246 -14.367 4.332 1.00 88.94 105 CYS A O 1
ATOM 773 N N . SER A 1 106 ? 7.367 -12.681 5.823 1.00 89.00 106 SER A N 1
ATOM 774 C CA . SER A 1 106 ? 6.669 -13.381 6.908 1.00 89.00 106 SER A CA 1
ATOM 775 C C . SER A 1 106 ? 5.222 -13.717 6.538 1.00 89.00 106 SER A C 1
ATOM 777 O O . SER A 1 106 ? 4.806 -14.866 6.650 1.00 89.00 106 SER A O 1
ATOM 779 N N . LEU A 1 107 ? 4.476 -12.751 5.992 1.00 89.69 107 LEU A N 1
ATOM 780 C CA . LEU A 1 107 ? 3.094 -12.943 5.541 1.00 89.69 107 LEU A CA 1
ATOM 781 C C . LEU A 1 107 ? 2.992 -14.001 4.445 1.00 89.69 107 LEU A C 1
ATOM 783 O O . LEU A 1 107 ? 2.050 -14.785 4.436 1.00 89.69 107 LEU A O 1
ATOM 787 N N . SER A 1 108 ? 3.975 -14.073 3.545 1.00 88.31 108 SER A N 1
ATOM 788 C CA . SER A 1 108 ? 4.034 -15.148 2.558 1.00 88.31 108 SER A CA 1
ATOM 789 C C . SER A 1 108 ? 4.099 -16.515 3.235 1.00 88.31 108 SER A C 1
ATOM 791 O O . SER A 1 108 ? 3.368 -17.415 2.848 1.00 88.31 108 SER A O 1
ATOM 793 N N . GLN A 1 109 ? 4.907 -16.687 4.282 1.00 86.31 109 GLN A N 1
ATOM 794 C CA . GLN A 1 109 ? 5.006 -17.969 4.992 1.00 86.31 109 GLN A CA 1
ATOM 795 C C . GLN A 1 109 ? 3.680 -18.370 5.660 1.00 86.31 109 GLN A C 1
ATOM 797 O O . GLN A 1 109 ? 3.324 -19.546 5.641 1.00 86.31 109 GLN A O 1
ATOM 802 N N . GLU A 1 110 ? 2.929 -17.401 6.184 1.00 85.88 110 GLU A N 1
ATOM 803 C CA . GLU A 1 110 ? 1.623 -17.622 6.818 1.00 85.88 110 GLU A CA 1
ATOM 804 C C . GLU A 1 110 ? 0.494 -17.868 5.802 1.00 85.88 110 GLU A C 1
ATOM 806 O O . GLU A 1 110 ? -0.394 -18.691 6.027 1.00 85.88 110 GLU A O 1
ATOM 811 N N . LEU A 1 111 ? 0.526 -17.178 4.660 1.00 86.44 111 LEU A N 1
ATOM 812 C CA . LEU A 1 111 ? -0.566 -17.121 3.685 1.00 86.44 111 LEU A CA 1
ATOM 813 C C . LEU A 1 111 ? -0.303 -17.999 2.455 1.00 86.44 111 LEU A C 1
ATOM 815 O O . LEU A 1 111 ? -0.498 -17.572 1.319 1.00 86.44 111 LEU A O 1
ATOM 819 N N . ASN A 1 112 ? 0.111 -19.250 2.676 1.00 77.44 112 ASN A N 1
ATOM 820 C CA . ASN A 1 112 ? 0.352 -20.262 1.632 1.00 77.44 112 ASN A CA 1
ATOM 821 C C . ASN A 1 112 ? 1.411 -19.879 0.576 1.00 77.44 112 ASN A C 1
ATOM 823 O O . ASN A 1 112 ? 1.369 -20.319 -0.580 1.00 77.44 112 ASN A O 1
ATOM 827 N N . GLY A 1 113 ? 2.406 -19.095 0.976 1.00 71.06 113 GLY A N 1
ATOM 828 C CA . GLY A 1 113 ? 3.628 -18.848 0.224 1.00 71.06 113 GLY A CA 1
ATOM 829 C C . GLY A 1 113 ? 3.416 -18.150 -1.114 1.00 71.06 113 GLY A C 1
ATOM 830 O O . GLY A 1 113 ? 2.487 -17.372 -1.341 1.00 71.06 113 GLY A O 1
ATOM 831 N N . SER A 1 114 ? 4.288 -18.497 -2.058 1.00 65.06 114 SER A N 1
ATOM 832 C CA . SER A 1 114 ? 4.277 -17.983 -3.428 1.00 65.06 114 SER A CA 1
ATOM 833 C C . SER A 1 114 ? 3.003 -18.312 -4.214 1.00 65.06 114 SER A C 1
ATOM 835 O O . SER A 1 114 ? 2.730 -17.637 -5.202 1.00 65.06 114 SER A O 1
ATOM 837 N N . ARG A 1 115 ? 2.217 -19.317 -3.797 1.00 66.00 115 ARG A N 1
ATOM 838 C CA . ARG A 1 115 ? 1.005 -19.751 -4.514 1.00 66.00 115 ARG A CA 1
ATOM 839 C C . ARG A 1 115 ? -0.190 -18.827 -4.296 1.00 66.00 115 ARG A C 1
ATOM 841 O O . ARG A 1 115 ? -1.003 -18.700 -5.205 1.00 66.00 115 ARG A O 1
ATOM 848 N N . SER A 1 116 ? -0.293 -18.203 -3.125 1.00 74.25 116 SER A N 1
ATOM 849 C CA . SER A 1 116 ? -1.421 -17.323 -2.788 1.00 74.25 116 SER A CA 1
ATOM 850 C C . SER A 1 116 ? -0.988 -15.881 -2.531 1.00 74.25 116 SER A C 1
ATOM 852 O O . SER A 1 116 ? -1.681 -14.969 -2.966 1.00 74.25 116 SER A O 1
ATOM 854 N N . TYR A 1 117 ? 0.157 -15.656 -1.879 1.00 82.62 117 TYR A N 1
ATOM 855 C CA . TYR A 1 117 ? 0.635 -14.310 -1.544 1.00 82.62 117 TYR A CA 1
ATOM 856 C C . TYR A 1 117 ? 1.568 -13.714 -2.615 1.00 82.62 117 TYR A C 1
ATOM 858 O O . TYR A 1 117 ? 1.707 -12.500 -2.730 1.00 82.62 117 TYR A O 1
ATOM 866 N N . GLY A 1 118 ? 2.220 -14.557 -3.425 1.00 81.69 118 GLY A N 1
ATOM 867 C CA . GLY A 1 118 ? 2.995 -14.117 -4.595 1.00 81.69 118 GLY A CA 1
ATOM 868 C C . GLY A 1 118 ? 4.340 -13.430 -4.302 1.00 81.69 118 GLY A C 1
ATOM 869 O O . GLY A 1 118 ? 5.023 -13.011 -5.241 1.00 81.69 118 GLY A O 1
ATOM 870 N N . TYR A 1 119 ? 4.757 -13.341 -3.033 1.00 86.31 119 TYR A N 1
ATOM 871 C CA . TYR A 1 119 ? 6.064 -12.794 -2.646 1.00 86.31 119 TYR A CA 1
ATOM 872 C C . TYR A 1 119 ? 7.221 -13.687 -3.104 1.00 86.31 119 TYR A C 1
ATOM 874 O O . TYR A 1 119 ? 7.162 -14.917 -3.022 1.00 86.31 119 TYR A O 1
ATOM 882 N N . ARG A 1 120 ? 8.308 -13.043 -3.538 1.00 82.88 120 ARG A N 1
ATOM 883 C CA . ARG A 1 120 ? 9.562 -13.679 -3.954 1.00 82.88 120 ARG A CA 1
ATOM 884 C C . ARG A 1 120 ? 10.721 -12.692 -3.847 1.00 82.88 120 ARG A C 1
ATOM 886 O O . ARG A 1 120 ? 10.537 -11.494 -4.059 1.00 82.88 120 ARG A O 1
ATOM 893 N N . SER A 1 121 ? 11.919 -13.200 -3.584 1.00 82.38 121 SER A N 1
ATOM 894 C CA . SER A 1 121 ? 13.147 -12.410 -3.648 1.00 82.38 121 SER A CA 1
ATOM 895 C C . SER A 1 121 ? 13.669 -12.328 -5.086 1.00 82.38 121 SER A C 1
ATOM 897 O O . SER A 1 121 ? 13.537 -13.267 -5.871 1.00 82.38 121 SER A O 1
ATOM 899 N N . LEU A 1 122 ? 14.259 -11.185 -5.444 1.00 77.31 122 LEU A N 1
ATOM 900 C CA . LEU A 1 122 ? 14.865 -10.936 -6.753 1.00 77.31 122 LEU A CA 1
ATOM 901 C C . LEU A 1 122 ? 16.248 -10.305 -6.573 1.00 77.31 122 LEU A C 1
ATOM 903 O O . LEU A 1 122 ? 16.470 -9.519 -5.654 1.00 77.31 122 LEU A O 1
ATOM 907 N N . SER A 1 123 ? 17.178 -10.621 -7.476 1.00 74.62 123 SER A N 1
ATOM 908 C CA . SER A 1 123 ? 18.471 -9.935 -7.549 1.00 74.62 123 SER A CA 1
ATOM 909 C C . SER A 1 123 ? 18.369 -8.712 -8.457 1.00 74.62 123 SER A C 1
ATOM 911 O O . SER A 1 123 ? 18.132 -8.831 -9.659 1.00 74.62 123 SER A O 1
ATOM 913 N N . ALA A 1 124 ? 18.584 -7.526 -7.893 1.00 71.62 124 ALA A N 1
ATOM 914 C CA . ALA A 1 124 ? 18.486 -6.267 -8.620 1.00 71.62 124 ALA A CA 1
ATOM 915 C C . ALA A 1 124 ? 19.859 -5.702 -9.034 1.00 71.62 124 ALA A C 1
ATOM 917 O O . ALA A 1 124 ? 20.828 -5.792 -8.279 1.00 71.62 124 ALA A O 1
ATOM 918 N N . LEU A 1 125 ? 19.943 -5.079 -10.216 1.00 72.62 125 LEU A N 1
ATOM 919 C CA . LEU A 1 125 ? 21.052 -4.226 -10.638 1.00 72.62 125 LEU A CA 1
ATOM 920 C C . LEU A 1 125 ? 20.516 -2.812 -10.921 1.00 72.62 125 LEU A C 1
ATOM 922 O O . LEU A 1 125 ? 19.585 -2.612 -11.696 1.00 72.62 125 LEU A O 1
ATOM 926 N N . SER A 1 126 ? 21.135 -1.819 -10.285 1.00 71.50 126 SER A N 1
ATOM 927 C CA . SER A 1 126 ? 20.918 -0.406 -10.593 1.00 71.50 126 SER A CA 1
ATOM 928 C C . SER A 1 126 ? 22.096 0.089 -11.419 1.00 71.50 126 SER A C 1
ATOM 930 O O . SER A 1 126 ? 23.240 -0.047 -10.981 1.00 71.50 126 SER A O 1
ATOM 932 N N . LEU A 1 127 ? 21.837 0.661 -12.592 1.00 69.88 127 LEU A N 1
ATOM 933 C CA . LEU A 1 127 ? 22.838 1.403 -13.350 1.00 69.88 127 LEU A CA 1
ATOM 934 C C . LEU A 1 127 ? 22.570 2.897 -13.202 1.00 69.88 127 LEU A C 1
ATOM 936 O O . LEU A 1 127 ? 21.451 3.323 -12.933 1.00 69.88 127 LEU A O 1
ATOM 940 N N . THR A 1 128 ? 23.618 3.691 -13.367 1.00 70.19 128 THR A N 1
ATOM 941 C CA . THR A 1 128 ? 23.514 5.135 -13.550 1.00 70.19 128 THR A CA 1
ATOM 942 C C . THR A 1 128 ? 24.241 5.462 -14.836 1.00 70.19 128 THR A C 1
ATOM 944 O O . THR A 1 128 ? 25.414 5.118 -14.968 1.00 70.19 128 THR A O 1
ATOM 947 N N . VAL A 1 129 ? 23.542 6.070 -15.794 1.00 67.88 129 VAL A N 1
ATOM 948 C CA . VAL A 1 129 ? 24.153 6.517 -17.044 1.00 67.88 129 VAL A CA 1
ATOM 949 C C . VAL A 1 129 ? 24.434 8.007 -16.915 1.00 67.88 129 VAL A C 1
ATOM 951 O O . VAL A 1 129 ? 23.528 8.803 -16.682 1.00 67.88 129 VAL A O 1
ATOM 954 N N . THR A 1 130 ? 25.702 8.383 -17.028 1.00 65.44 130 THR A N 1
ATOM 955 C CA . THR A 1 130 ? 26.137 9.781 -17.071 1.00 65.44 130 THR A CA 1
ATOM 956 C C . THR A 1 130 ? 26.735 10.059 -18.439 1.00 65.44 130 THR A C 1
ATOM 958 O O . THR A 1 130 ? 27.663 9.363 -18.852 1.00 65.44 130 THR A O 1
ATOM 961 N N . GLU A 1 131 ? 26.235 11.073 -19.139 1.00 61.81 131 GLU A N 1
ATOM 962 C CA . GLU A 1 131 ? 26.914 11.575 -20.331 1.00 61.81 131 GLU A CA 1
ATOM 963 C C . GLU A 1 131 ? 28.169 12.354 -19.911 1.00 61.81 131 GLU A C 1
ATOM 965 O O . GLU A 1 131 ? 28.087 13.374 -19.226 1.00 61.81 131 GLU A O 1
ATOM 970 N N . GLU A 1 132 ? 29.350 11.876 -20.309 1.00 53.31 132 GLU A N 1
ATOM 971 C CA . GLU A 1 132 ? 30.584 12.660 -20.219 1.00 53.31 132 GLU A CA 1
ATOM 972 C C . GLU A 1 132 ? 30.624 13.675 -21.367 1.00 53.31 132 GLU A C 1
ATOM 974 O O . GLU A 1 132 ? 30.727 13.315 -22.542 1.00 53.31 132 GLU A O 1
ATOM 979 N N . SER A 1 133 ? 30.604 14.966 -21.032 1.00 41.28 133 SER A N 1
ATOM 980 C CA . SER A 1 133 ? 30.981 16.010 -21.985 1.00 41.28 133 SER A CA 1
ATOM 981 C C . SER A 1 133 ? 32.489 15.924 -22.231 1.00 41.28 133 SER A C 1
ATOM 983 O O . SER A 1 133 ? 33.286 16.062 -21.300 1.00 41.28 133 SER A O 1
ATOM 985 N N . LYS A 1 134 ? 32.906 15.673 -23.479 1.00 41.22 134 LYS A N 1
ATOM 986 C CA . LYS A 1 134 ? 34.327 15.642 -23.855 1.00 41.22 134 LYS A CA 1
ATOM 987 C C . LYS A 1 134 ? 34.980 16.999 -23.562 1.00 41.22 134 LYS A C 1
ATOM 989 O O . LYS A 1 134 ? 34.862 17.924 -24.360 1.00 41.22 134 LYS A O 1
ATOM 994 N N . ARG A 1 135 ? 35.768 17.086 -22.488 1.00 39.25 135 ARG A N 1
ATOM 995 C CA . ARG A 1 135 ? 36.914 18.005 -22.424 1.00 39.25 135 ARG A CA 1
ATOM 996 C C . ARG A 1 135 ? 38.154 17.258 -22.900 1.00 39.25 135 ARG A C 1
ATOM 998 O O . ARG A 1 135 ? 38.473 16.176 -22.418 1.00 39.25 135 ARG A O 1
ATOM 1005 N N . SER A 1 136 ? 38.827 17.825 -23.891 1.00 39.94 136 SER A N 1
ATOM 1006 C CA . SER A 1 136 ? 40.110 17.349 -24.397 1.00 39.94 136 SER A CA 1
ATOM 1007 C C . SER A 1 136 ? 41.189 17.447 -23.315 1.00 39.94 136 SER A C 1
ATOM 1009 O O . SER A 1 136 ? 41.472 18.552 -22.859 1.00 39.94 136 SER A O 1
ATOM 1011 N N . SER A 1 137 ? 41.826 16.333 -22.944 1.00 36.41 137 SER A N 1
ATOM 1012 C CA . SER A 1 137 ? 43.296 16.177 -22.971 1.00 36.41 137 SER A CA 1
ATOM 1013 C C . SER A 1 137 ? 43.786 14.863 -22.337 1.00 36.41 137 SER A C 1
ATOM 1015 O O . SER A 1 137 ? 43.285 14.415 -21.313 1.00 36.41 137 SER A O 1
ATOM 1017 N N . SER A 1 138 ? 44.803 14.304 -23.007 1.00 33.06 138 SER A N 1
ATOM 1018 C CA . SER A 1 138 ? 45.890 13.407 -22.568 1.00 33.06 138 SER A CA 1
ATOM 1019 C C . SER A 1 138 ? 45.592 12.067 -21.875 1.00 33.06 138 SER A C 1
ATOM 1021 O O . SER A 1 138 ? 45.028 11.971 -20.794 1.00 33.06 138 SER A O 1
ATOM 1023 N N . SER A 1 139 ? 46.114 11.029 -22.526 1.00 36.81 139 SER A N 1
ATOM 1024 C CA . SER A 1 139 ? 46.226 9.624 -22.150 1.00 36.81 139 SER A CA 1
ATOM 1025 C C . SER A 1 139 ? 47.012 9.341 -20.864 1.00 36.81 139 SER A C 1
ATOM 1027 O O . SER A 1 139 ? 48.172 9.734 -20.781 1.00 36.81 139 SER A O 1
ATOM 1029 N N . THR A 1 140 ? 46.466 8.465 -20.013 1.00 27.62 140 THR A N 1
ATOM 1030 C CA . THR A 1 140 ? 47.260 7.464 -19.276 1.00 27.62 140 THR A CA 1
ATOM 1031 C C . THR A 1 140 ? 46.462 6.163 -19.186 1.00 27.62 140 THR A C 1
ATOM 1033 O O . THR A 1 140 ? 45.341 6.135 -18.684 1.00 27.62 140 THR A O 1
ATOM 1036 N N . SER A 1 141 ? 47.018 5.084 -19.732 1.00 34.19 141 SER A N 1
ATOM 1037 C CA . SER A 1 141 ? 46.450 3.738 -19.708 1.00 34.19 141 SER A CA 1
ATOM 1038 C C . SER A 1 141 ? 46.734 3.042 -18.378 1.00 34.19 141 SER A C 1
ATOM 1040 O O . SER A 1 141 ? 47.897 2.843 -18.033 1.00 34.19 141 SER A O 1
ATOM 1042 N N . SER A 1 142 ? 45.695 2.574 -17.689 1.00 29.48 142 SER A N 1
ATOM 1043 C CA . SER A 1 142 ? 45.816 1.476 -16.727 1.00 29.48 142 SER A CA 1
ATOM 1044 C C . SER A 1 142 ? 44.715 0.448 -16.985 1.00 29.48 142 SER A C 1
ATOM 1046 O O . SER A 1 142 ? 43.521 0.745 -17.035 1.00 29.48 142 SER A O 1
ATOM 1048 N N . SER A 1 143 ? 45.157 -0.772 -17.273 1.00 35.91 143 SER A N 1
ATOM 1049 C CA . SER A 1 143 ? 44.336 -1.929 -17.600 1.00 35.91 143 SER A CA 1
ATOM 1050 C C . SER A 1 143 ? 43.830 -2.604 -16.329 1.00 35.91 143 SER A C 1
ATOM 1052 O O . SER A 1 143 ? 44.635 -3.119 -15.557 1.00 35.91 143 SER A O 1
ATOM 1054 N N . SER A 1 144 ? 42.510 -2.696 -16.178 1.00 30.02 144 SER A N 1
ATOM 1055 C CA . SER A 1 144 ? 41.870 -3.628 -15.245 1.00 30.02 144 SER A CA 1
ATOM 1056 C C . SER A 1 144 ? 40.652 -4.233 -15.934 1.00 30.02 144 SER A C 1
ATOM 1058 O O . SER A 1 144 ? 39.564 -3.660 -15.954 1.00 30.02 144 SER A O 1
ATOM 1060 N N . SER A 1 145 ? 40.866 -5.376 -16.580 1.00 38.84 145 SER A N 1
ATOM 1061 C CA . SER A 1 145 ? 39.827 -6.181 -17.212 1.00 38.84 145 SER A CA 1
ATOM 1062 C C . SER A 1 145 ? 39.087 -7.006 -16.157 1.00 38.84 145 SER A C 1
ATOM 1064 O O . SER A 1 145 ? 39.568 -8.060 -15.749 1.00 38.84 145 SER A O 1
ATOM 1066 N N . GLU A 1 146 ? 37.895 -6.573 -15.754 1.00 34.94 146 GLU A N 1
ATOM 1067 C CA . GLU A 1 146 ? 36.909 -7.468 -15.140 1.00 34.94 146 GLU A CA 1
ATOM 1068 C C . GLU A 1 146 ? 35.630 -7.470 -15.985 1.00 34.94 146 GLU A C 1
ATOM 1070 O O . GLU A 1 146 ? 34.926 -6.470 -16.119 1.00 34.94 146 GLU A O 1
ATOM 1075 N N . LEU A 1 147 ? 35.386 -8.626 -16.599 1.00 34.91 147 LEU A N 1
ATOM 1076 C CA . LEU A 1 147 ? 34.464 -8.893 -17.701 1.00 34.91 147 LEU A CA 1
ATOM 1077 C C . LEU A 1 147 ? 32.988 -8.583 -17.369 1.00 34.91 147 LEU A C 1
ATOM 1079 O O . LEU A 1 147 ? 32.469 -8.959 -16.313 1.00 34.91 147 LEU A O 1
ATOM 1083 N N . LEU A 1 148 ? 32.292 -7.931 -18.311 1.00 35.75 148 LEU A N 1
ATOM 1084 C CA . LEU A 1 148 ? 30.824 -7.871 -18.354 1.00 35.75 148 LEU A CA 1
ATOM 1085 C C . LEU A 1 148 ? 30.258 -9.268 -18.698 1.00 35.75 148 LEU A C 1
ATOM 1087 O O . LEU A 1 148 ? 30.941 -10.049 -19.362 1.00 35.75 148 LEU A O 1
ATOM 1091 N N . PRO A 1 149 ? 29.022 -9.604 -18.282 1.00 39.75 149 PRO A N 1
ATOM 1092 C CA . PRO A 1 149 ? 28.336 -10.806 -18.754 1.00 39.75 149 PRO A CA 1
ATOM 1093 C C . PRO A 1 149 ? 28.206 -10.788 -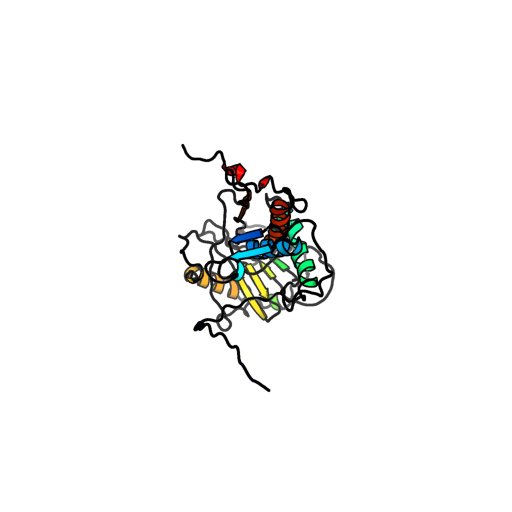20.283 1.00 39.75 149 PRO A C 1
ATOM 1095 O O . PRO A 1 149 ? 27.967 -9.730 -20.861 1.00 39.75 149 PRO A O 1
ATOM 1098 N N . SER A 1 150 ? 28.321 -11.948 -20.931 1.00 36.66 150 SER A N 1
ATOM 1099 C CA . SER A 1 150 ? 28.321 -12.078 -22.398 1.00 36.66 150 SER A CA 1
ATOM 1100 C C . SER A 1 150 ? 27.099 -11.458 -23.089 1.00 36.66 150 SER A C 1
ATOM 1102 O O . SER A 1 150 ? 27.241 -10.936 -24.186 1.00 36.66 150 SER A O 1
ATOM 1104 N N . CYS A 1 151 ? 25.935 -11.410 -22.432 1.00 35.59 151 CYS A N 1
ATOM 1105 C CA . CYS A 1 151 ? 24.725 -10.773 -22.970 1.00 35.59 151 CYS A CA 1
ATOM 1106 C C . CYS A 1 151 ? 24.817 -9.240 -23.113 1.00 35.59 151 CYS A C 1
ATOM 1108 O O . CYS A 1 151 ? 23.951 -8.638 -23.731 1.00 35.59 151 CYS A O 1
ATOM 1110 N N . LEU A 1 152 ? 25.844 -8.605 -22.533 1.00 36.44 152 LEU A N 1
ATOM 1111 C CA . LEU A 1 152 ? 26.154 -7.178 -22.691 1.00 36.44 152 LEU A CA 1
ATOM 1112 C C . LEU A 1 152 ? 27.304 -6.925 -23.687 1.00 36.44 152 LEU A C 1
ATOM 1114 O O . LEU A 1 152 ? 27.709 -5.778 -23.866 1.00 36.44 152 LEU A O 1
ATOM 1118 N N . MET A 1 153 ? 27.881 -7.985 -24.269 1.00 34.00 153 MET A N 1
ATOM 1119 C CA . MET A 1 153 ? 29.065 -7.917 -25.138 1.00 34.00 153 MET A CA 1
ATOM 1120 C C . MET A 1 153 ? 28.740 -7.954 -26.634 1.00 34.00 153 MET A C 1
ATOM 1122 O O . MET A 1 153 ? 29.658 -7.765 -27.439 1.00 34.00 153 MET A O 1
ATOM 1126 N N . ASP A 1 154 ? 27.472 -8.135 -27.013 1.00 34.69 154 ASP A N 1
ATOM 1127 C CA . ASP A 1 154 ? 27.033 -7.886 -28.385 1.00 34.69 154 ASP A CA 1
ATOM 1128 C C . ASP A 1 154 ? 27.129 -6.386 -28.641 1.00 34.69 154 ASP A C 1
ATOM 1130 O O . ASP A 1 154 ? 26.297 -5.585 -28.217 1.00 34.69 154 ASP A O 1
ATOM 1134 N N . ARG A 1 155 ? 28.250 -6.000 -29.252 1.00 28.08 155 ARG A N 1
ATOM 1135 C CA . ARG A 1 155 ? 28.609 -4.611 -29.514 1.00 28.08 155 ARG A CA 1
ATOM 1136 C C . ARG A 1 155 ? 27.523 -3.985 -30.392 1.00 28.08 155 ARG A C 1
ATOM 1138 O O . ARG A 1 155 ? 27.410 -4.382 -31.553 1.00 28.08 155 ARG A O 1
ATOM 1145 N N . PRO A 1 156 ? 26.798 -2.955 -29.926 1.00 31.94 156 PRO A N 1
ATOM 1146 C CA . PRO A 1 156 ? 26.054 -2.105 -30.834 1.00 31.94 156 PRO A CA 1
ATOM 1147 C C . PRO A 1 156 ? 27.082 -1.417 -31.730 1.00 31.94 156 PRO A C 1
ATOM 1149 O O . PRO A 1 156 ? 27.967 -0.697 -31.252 1.00 31.94 156 PRO A O 1
ATOM 1152 N N . VAL A 1 157 ? 27.005 -1.670 -33.033 1.00 29.39 157 VAL A N 1
ATOM 1153 C CA . VAL A 1 157 ? 27.796 -0.951 -34.029 1.00 29.39 157 VAL A CA 1
ATOM 1154 C C . VAL A 1 157 ? 27.407 0.529 -33.927 1.00 29.39 157 VAL A C 1
ATOM 1156 O O . VAL A 1 157 ? 26.312 0.910 -34.322 1.00 29.39 157 VAL A O 1
ATOM 1159 N N . GLY A 1 158 ? 28.280 1.360 -33.340 1.00 28.28 158 GLY A N 1
ATOM 1160 C CA . GLY A 1 158 ? 28.155 2.826 -33.371 1.00 28.28 158 GLY A CA 1
ATOM 1161 C C . GLY A 1 158 ? 28.219 3.590 -32.040 1.00 28.28 158 GLY A C 1
ATOM 1162 O O . GLY A 1 158 ? 28.261 4.820 -32.075 1.00 28.28 158 GLY A O 1
ATOM 1163 N N . LEU A 1 159 ? 28.270 2.942 -30.871 1.00 27.28 159 LEU A N 1
ATOM 1164 C CA . LEU A 1 159 ? 28.224 3.671 -29.592 1.00 27.28 159 LEU A CA 1
ATOM 1165 C C . LEU A 1 159 ? 29.614 4.187 -29.151 1.00 27.28 159 LEU A C 1
ATOM 1167 O O . LEU A 1 159 ? 30.539 3.414 -28.892 1.00 27.28 159 LEU A O 1
ATOM 1171 N N . ARG A 1 160 ? 29.777 5.517 -29.060 1.00 24.84 160 ARG A N 1
ATOM 1172 C CA . ARG A 1 160 ? 30.969 6.177 -28.483 1.00 24.84 160 ARG A CA 1
ATOM 1173 C C . ARG A 1 160 ? 31.072 5.838 -26.984 1.00 24.84 160 ARG A C 1
ATOM 1175 O O . ARG A 1 160 ? 30.047 5.736 -26.321 1.00 24.84 160 ARG A O 1
ATOM 1182 N N . ARG A 1 161 ? 32.302 5.654 -26.470 1.00 23.88 161 ARG A N 1
ATOM 1183 C CA . ARG A 1 161 ? 32.616 5.235 -25.081 1.00 23.88 161 ARG A CA 1
ATOM 1184 C C . ARG A 1 161 ? 31.698 5.903 -24.043 1.00 23.88 161 ARG A C 1
ATOM 1186 O O . ARG A 1 161 ? 31.792 7.108 -23.845 1.00 23.88 161 ARG A O 1
ATOM 1193 N N . LEU A 1 162 ? 30.893 5.093 -23.358 1.00 32.06 162 LEU A N 1
ATOM 1194 C CA . LEU A 1 162 ? 30.182 5.450 -22.131 1.00 32.06 162 LEU A CA 1
ATOM 1195 C C . LEU A 1 162 ? 31.047 5.064 -20.926 1.00 32.06 162 LEU A C 1
ATOM 1197 O O . LEU A 1 162 ? 31.450 3.905 -20.797 1.00 32.06 162 LEU A O 1
ATOM 1201 N N . GLY A 1 163 ? 31.333 6.022 -20.046 1.00 24.83 163 GLY A N 1
ATOM 1202 C CA . GLY A 1 163 ? 31.914 5.749 -18.734 1.00 24.83 163 GLY A CA 1
ATOM 1203 C C . GLY A 1 163 ? 30.878 5.066 -17.840 1.00 24.83 163 GLY A C 1
ATOM 1204 O O . GLY A 1 163 ? 29.863 5.660 -17.495 1.00 24.83 163 GLY A O 1
ATOM 1205 N N . LEU A 1 164 ? 31.108 3.801 -17.483 1.00 27.23 164 LEU A N 1
ATOM 1206 C CA . LEU A 1 164 ? 30.252 3.026 -16.580 1.00 27.23 164 LEU A CA 1
ATOM 1207 C C . LEU A 1 164 ? 30.896 2.978 -15.189 1.00 27.23 164 LEU A C 1
ATOM 1209 O O . LEU A 1 164 ? 31.898 2.291 -14.996 1.00 27.23 164 LEU A O 1
ATOM 1213 N N . THR A 1 165 ? 30.316 3.647 -14.193 1.00 26.16 165 THR A N 1
ATOM 1214 C CA . THR A 1 165 ? 30.724 3.486 -12.788 1.00 26.16 165 THR A CA 1
ATOM 1215 C C . THR A 1 165 ? 29.878 2.405 -12.114 1.00 26.16 165 THR A C 1
ATOM 1217 O O . THR A 1 165 ? 28.690 2.571 -11.851 1.00 26.16 165 THR A O 1
ATOM 1220 N N . LYS A 1 166 ? 30.494 1.258 -11.812 1.00 24.75 166 LYS A N 1
ATOM 1221 C CA . LYS A 1 166 ? 29.854 0.123 -11.130 1.00 24.75 166 LYS A CA 1
ATOM 1222 C C . LYS A 1 166 ? 30.030 0.255 -9.615 1.00 24.75 166 LYS A C 1
ATOM 1224 O O . LYS A 1 166 ? 31.140 0.105 -9.115 1.00 24.75 166 LYS A O 1
ATOM 1229 N N . ARG A 1 167 ? 28.948 0.446 -8.853 1.00 25.95 167 ARG A N 1
ATOM 1230 C CA . ARG A 1 167 ? 28.956 0.202 -7.397 1.00 25.95 167 ARG A CA 1
ATOM 1231 C C . ARG A 1 167 ? 28.404 -1.196 -7.120 1.00 25.95 167 ARG A C 1
ATOM 1233 O O . ARG A 1 167 ? 27.220 -1.456 -7.287 1.00 25.95 167 ARG A O 1
ATOM 1240 N N . ARG A 1 168 ? 29.279 -2.123 -6.723 1.00 23.98 168 ARG A N 1
ATOM 1241 C CA . ARG A 1 168 ? 28.922 -3.505 -6.370 1.00 23.98 168 ARG A CA 1
ATOM 1242 C C . ARG A 1 168 ? 28.649 -3.559 -4.862 1.00 23.98 168 ARG A C 1
ATOM 1244 O O . ARG A 1 168 ? 29.591 -3.469 -4.085 1.00 23.98 168 ARG A O 1
ATOM 1251 N N . ARG A 1 169 ? 27.395 -3.721 -4.427 1.00 30.36 169 ARG A N 1
ATOM 1252 C CA . ARG A 1 169 ? 27.096 -4.162 -3.050 1.00 30.36 169 ARG A CA 1
ATOM 1253 C C . ARG A 1 169 ? 26.931 -5.684 -3.066 1.00 30.36 169 ARG A C 1
ATOM 1255 O O . ARG A 1 169 ? 26.157 -6.228 -3.848 1.00 30.36 169 ARG A O 1
ATOM 1262 N N . ARG A 1 170 ? 27.772 -6.378 -2.295 1.00 21.86 170 ARG A N 1
ATOM 1263 C CA . ARG A 1 170 ? 27.876 -7.843 -2.252 1.00 21.86 170 ARG A CA 1
ATOM 1264 C C . ARG A 1 170 ? 26.674 -8.403 -1.483 1.00 21.86 170 ARG A C 1
ATOM 1266 O O . ARG A 1 170 ? 26.646 -8.305 -0.266 1.00 21.86 170 ARG A O 1
ATOM 1273 N N . CYS A 1 171 ? 25.723 -9.011 -2.185 1.00 25.08 171 CYS A N 1
ATOM 1274 C CA . CYS A 1 171 ? 24.757 -9.935 -1.590 1.00 25.08 171 CYS A CA 1
ATOM 1275 C C . CYS A 1 171 ? 25.291 -11.362 -1.804 1.00 25.08 171 CYS A C 1
ATOM 1277 O O . CYS A 1 171 ? 25.721 -11.716 -2.906 1.00 25.08 171 CYS A O 1
ATOM 1279 N N . THR A 1 172 ? 25.405 -12.143 -0.736 1.00 27.88 172 THR A N 1
ATOM 1280 C CA . THR A 1 172 ? 26.033 -13.471 -0.732 1.00 27.88 172 THR A CA 1
ATOM 1281 C C . THR A 1 172 ? 25.124 -14.539 -1.362 1.00 27.88 172 THR A C 1
ATOM 1283 O O . THR A 1 172 ? 23.995 -14.686 -0.920 1.00 27.88 172 THR A O 1
ATOM 1286 N N . ARG A 1 173 ? 25.660 -15.242 -2.387 1.00 27.61 173 ARG A N 1
ATOM 1287 C CA . ARG A 1 173 ? 25.410 -16.621 -2.919 1.00 27.61 173 ARG A CA 1
ATOM 1288 C C . ARG A 1 173 ? 24.068 -17.300 -2.538 1.00 27.61 173 ARG A C 1
ATOM 1290 O O . ARG A 1 173 ? 23.812 -17.463 -1.359 1.00 27.61 173 ARG A O 1
ATOM 1297 N N . ASN A 1 174 ? 23.214 -17.826 -3.432 1.00 26.14 174 ASN A N 1
ATOM 1298 C CA . ASN A 1 174 ? 23.421 -18.650 -4.640 1.00 26.14 174 ASN A CA 1
ATOM 1299 C C . ASN A 1 174 ? 22.188 -18.610 -5.601 1.00 26.14 174 ASN A C 1
ATOM 1301 O O . ASN A 1 174 ? 21.086 -18.295 -5.170 1.00 26.14 174 ASN A O 1
ATOM 1305 N N . SER A 1 175 ? 22.422 -19.003 -6.871 1.00 25.53 175 SER A N 1
ATOM 1306 C CA . SER A 1 175 ? 21.513 -19.388 -7.994 1.00 25.53 175 SER A CA 1
ATOM 1307 C C . SER A 1 175 ? 20.685 -18.344 -8.799 1.00 25.53 175 SER A C 1
ATOM 1309 O O . SER A 1 175 ? 19.579 -18.003 -8.413 1.00 25.53 175 SER A O 1
ATOM 1311 N N . LEU A 1 176 ? 21.256 -17.951 -9.965 1.00 29.75 176 LEU A N 1
ATOM 1312 C CA . LEU A 1 176 ? 20.746 -17.726 -11.359 1.00 29.75 176 LEU A CA 1
ATOM 1313 C C . LEU A 1 176 ? 19.415 -16.965 -11.675 1.00 29.75 176 LEU A C 1
ATOM 1315 O O . LEU A 1 176 ? 18.519 -16.891 -10.851 1.00 29.75 176 LEU A O 1
ATOM 1319 N N . PRO A 1 177 ? 19.302 -16.297 -12.854 1.00 32.28 177 PRO A N 1
ATOM 1320 C CA . PRO A 1 177 ? 19.009 -14.862 -12.887 1.00 32.28 177 PRO A CA 1
ATOM 1321 C C . PRO A 1 177 ? 17.596 -14.469 -13.355 1.00 32.28 177 PRO A C 1
ATOM 1323 O O . PRO A 1 177 ? 17.203 -14.751 -14.479 1.00 32.28 177 PRO A O 1
ATOM 1326 N N . GLY A 1 178 ? 16.930 -13.626 -12.566 1.00 29.53 178 GLY A N 1
ATOM 1327 C CA . GLY A 1 178 ? 16.214 -12.454 -13.080 1.00 29.53 178 GLY A CA 1
ATOM 1328 C C . GLY A 1 178 ? 17.044 -11.229 -12.693 1.00 29.53 178 GLY A C 1
ATOM 1329 O O . GLY A 1 178 ? 17.391 -11.094 -11.522 1.00 29.53 178 GLY A O 1
ATOM 1330 N N . ARG A 1 179 ? 17.475 -10.406 -13.656 1.00 34.66 179 ARG A N 1
ATOM 1331 C CA . ARG A 1 179 ? 18.369 -9.255 -13.413 1.00 34.66 179 ARG A CA 1
ATOM 1332 C C . ARG A 1 179 ? 17.616 -7.961 -13.695 1.00 34.66 179 ARG A C 1
ATOM 1334 O O . ARG A 1 179 ? 17.295 -7.700 -14.844 1.00 34.66 179 ARG A O 1
ATOM 1341 N N . LEU A 1 180 ? 17.362 -7.159 -12.665 1.00 36.47 180 LEU A N 1
ATOM 1342 C CA . LEU A 1 180 ? 16.798 -5.810 -12.817 1.00 36.47 180 LEU A CA 1
ATOM 1343 C C . LEU A 1 180 ? 17.775 -4.888 -13.562 1.00 36.47 180 LEU A C 1
ATOM 1345 O O . LEU A 1 180 ? 18.973 -4.997 -13.323 1.00 36.47 180 LEU A O 1
ATOM 1349 N N . LEU A 1 181 ? 17.286 -3.958 -14.384 1.00 32.16 181 LEU A N 1
ATOM 1350 C CA . LEU A 1 181 ? 18.083 -2.843 -14.898 1.00 32.16 181 LEU A CA 1
ATOM 1351 C C . LEU A 1 181 ? 17.375 -1.524 -14.578 1.00 32.16 181 LEU A C 1
ATOM 1353 O O . LEU A 1 181 ? 16.236 -1.315 -14.986 1.00 32.16 181 LEU A O 1
ATOM 1357 N N . ARG A 1 182 ? 18.058 -0.620 -13.875 1.00 35.09 182 ARG A N 1
ATOM 1358 C CA . ARG A 1 182 ? 17.656 0.790 -13.757 1.00 35.09 182 ARG A CA 1
ATOM 1359 C C . ARG A 1 182 ? 18.605 1.626 -14.599 1.00 35.09 182 ARG A C 1
ATOM 1361 O O . ARG A 1 182 ? 19.806 1.478 -14.417 1.00 35.09 182 ARG A O 1
ATOM 1368 N N . THR A 1 183 ? 18.106 2.484 -15.482 1.00 31.67 183 THR A N 1
ATOM 1369 C CA . THR A 1 183 ? 18.932 3.411 -16.274 1.00 31.67 183 THR A CA 1
ATOM 1370 C C . THR A 1 183 ? 18.367 4.824 -16.137 1.00 31.67 183 THR A C 1
ATOM 1372 O O . THR A 1 183 ? 17.442 5.164 -16.871 1.00 31.67 183 THR A O 1
ATOM 1375 N N . PRO A 1 184 ? 18.873 5.657 -15.212 1.00 30.78 184 PRO A N 1
ATOM 1376 C CA . PRO A 1 184 ? 18.505 7.062 -15.176 1.00 30.78 184 PRO A CA 1
ATOM 1377 C C . PRO A 1 184 ? 19.008 7.701 -16.471 1.00 30.78 184 PRO A C 1
ATOM 1379 O O . PRO A 1 184 ? 20.205 7.648 -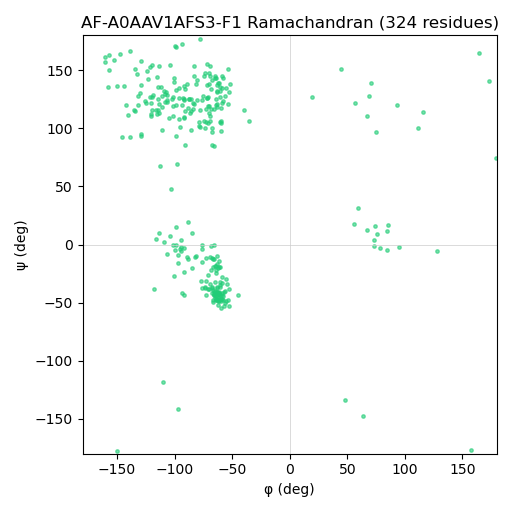16.769 1.00 30.78 184 PRO A O 1
ATOM 1382 N N . TRP A 1 185 ? 18.087 8.252 -17.256 1.00 26.62 185 TRP A N 1
ATOM 1383 C CA . TRP A 1 185 ? 18.375 8.967 -18.493 1.00 26.62 185 TRP A CA 1
ATOM 1384 C C . TRP A 1 185 ? 18.063 10.448 -18.280 1.00 26.62 185 TRP A C 1
ATOM 1386 O O . TRP A 1 185 ? 16.925 10.836 -18.012 1.00 26.62 185 TRP A O 1
ATOM 1396 N N . ARG A 1 186 ? 19.077 11.308 -18.404 1.00 30.09 186 ARG A N 1
ATOM 1397 C CA . ARG A 1 186 ? 18.879 12.763 -18.428 1.00 30.09 186 ARG A CA 1
ATOM 1398 C C . ARG A 1 186 ? 18.808 13.223 -19.877 1.00 30.09 186 ARG A C 1
ATOM 1400 O O . ARG A 1 186 ? 19.831 13.370 -20.529 1.00 30.09 186 ARG A O 1
ATOM 1407 N N . SER A 1 187 ? 17.596 13.470 -20.368 1.00 28.92 187 SER A N 1
ATOM 1408 C CA . SER A 1 187 ? 17.399 14.223 -21.608 1.00 28.92 187 SER A CA 1
ATOM 1409 C C . SER A 1 187 ? 17.728 15.695 -21.354 1.00 28.92 187 SER A C 1
ATOM 1411 O O . SER A 1 187 ? 17.144 16.307 -20.466 1.00 28.92 187 SER A O 1
ATOM 1413 N N . MET A 1 188 ? 18.624 16.292 -22.143 1.00 27.45 188 MET A N 1
ATOM 1414 C CA . MET A 1 188 ? 18.893 17.740 -22.089 1.00 27.45 188 MET A CA 1
ATOM 1415 C C . MET A 1 188 ? 17.693 18.597 -22.547 1.00 27.45 188 MET A C 1
ATOM 1417 O O . MET A 1 188 ? 17.689 19.802 -22.316 1.00 27.45 188 MET A O 1
ATOM 1421 N N . LEU A 1 189 ? 16.674 17.991 -23.174 1.00 32.00 189 LEU A N 1
ATOM 1422 C CA . LEU A 1 189 ? 15.494 18.679 -23.716 1.00 32.00 189 LEU A CA 1
ATOM 1423 C C . LEU A 1 189 ? 14.277 18.663 -22.774 1.00 32.00 189 LEU A C 1
ATOM 1425 O O . LEU A 1 189 ? 13.361 19.458 -22.961 1.00 32.00 189 LEU A O 1
ATOM 1429 N N . GLN A 1 190 ? 14.259 17.806 -21.747 1.00 34.66 190 GLN A N 1
ATOM 1430 C CA . GLN A 1 190 ? 13.199 17.761 -20.734 1.00 34.66 190 GLN A CA 1
ATOM 1431 C C . GLN A 1 190 ? 13.814 18.015 -19.357 1.00 34.66 190 GLN A C 1
ATOM 1433 O O . GLN A 1 190 ? 14.707 17.302 -18.915 1.00 34.66 190 GLN A O 1
ATOM 1438 N N . ARG A 1 191 ? 13.340 19.054 -18.661 1.00 33.56 191 ARG A N 1
ATOM 1439 C CA . ARG A 1 191 ? 13.878 19.513 -17.364 1.00 33.56 191 ARG A CA 1
ATOM 1440 C C . ARG A 1 191 ? 13.706 18.512 -16.202 1.00 33.56 191 ARG A C 1
ATOM 1442 O O . ARG A 1 191 ? 14.166 18.810 -15.103 1.00 33.56 191 ARG A O 1
ATOM 1449 N N . ALA A 1 192 ? 13.100 17.343 -16.424 1.00 43.41 192 ALA A N 1
ATOM 1450 C CA . ALA A 1 192 ? 12.935 16.286 -15.427 1.00 43.41 192 ALA A CA 1
ATOM 1451 C C . ALA A 1 192 ? 13.742 15.026 -15.814 1.00 43.41 192 ALA A C 1
ATOM 1453 O O . ALA A 1 192 ? 13.720 14.626 -16.980 1.00 43.41 192 ALA A O 1
ATOM 1454 N N . PRO A 1 193 ? 14.463 14.386 -14.873 1.00 49.12 193 PRO A N 1
ATOM 1455 C CA . PRO A 1 193 ? 15.120 13.107 -15.129 1.00 49.12 193 PRO A CA 1
ATOM 1456 C C . PRO A 1 193 ? 14.074 12.027 -15.445 1.00 49.12 193 PRO A C 1
ATOM 1458 O O . PRO A 1 193 ? 13.091 11.880 -14.721 1.00 49.12 193 PRO A O 1
ATOM 1461 N N . LEU A 1 194 ? 14.296 11.269 -16.520 1.00 58.94 194 LEU A N 1
ATOM 1462 C CA . LEU A 1 194 ? 13.512 10.078 -16.824 1.00 58.94 194 LEU A CA 1
ATOM 1463 C C . LEU A 1 194 ? 14.155 8.903 -16.085 1.00 58.94 194 LEU A C 1
ATOM 1465 O O . LEU A 1 194 ? 15.268 8.490 -16.415 1.00 58.94 194 LEU A O 1
ATOM 1469 N N . ASP A 1 195 ? 13.432 8.358 -15.110 1.00 66.38 195 ASP A N 1
ATOM 1470 C CA . ASP A 1 195 ? 13.834 7.178 -14.341 1.00 66.38 195 ASP A CA 1
ATOM 1471 C C . ASP A 1 195 ? 12.897 6.000 -14.666 1.00 66.38 195 ASP A C 1
ATOM 1473 O O . ASP A 1 195 ? 12.099 5.597 -13.819 1.00 66.38 195 ASP A O 1
ATOM 1477 N N . PRO A 1 196 ? 12.921 5.456 -15.899 1.00 76.75 196 PRO A N 1
ATOM 1478 C CA . PRO A 1 196 ? 12.179 4.246 -16.198 1.00 76.75 196 PRO A CA 1
ATOM 1479 C C . PRO A 1 196 ? 12.808 3.047 -15.478 1.00 76.75 196 PRO A C 1
ATOM 1481 O O . PRO A 1 196 ? 14.030 2.926 -15.328 1.00 76.75 196 PRO A O 1
ATOM 1484 N N . GLU A 1 197 ? 11.950 2.136 -15.053 1.00 79.50 197 GLU A N 1
ATOM 1485 C CA . GLU A 1 197 ? 12.289 0.962 -14.265 1.00 79.50 197 GLU A CA 1
ATOM 1486 C C . GLU A 1 197 ? 11.858 -0.292 -15.029 1.00 79.50 197 GLU A C 1
ATOM 1488 O O . GLU A 1 197 ? 10.707 -0.409 -15.451 1.00 79.50 197 GLU A O 1
ATOM 1493 N N . VAL A 1 198 ? 12.788 -1.231 -15.227 1.00 80.31 198 VAL A N 1
ATOM 1494 C CA . VAL A 1 198 ? 12.545 -2.472 -15.977 1.00 80.31 198 VAL A CA 1
ATOM 1495 C C . VAL A 1 198 ? 12.673 -3.672 -15.047 1.00 80.31 198 VAL A C 1
ATOM 1497 O O . VAL A 1 198 ? 13.773 -4.005 -14.602 1.00 80.31 198 VAL A O 1
ATOM 1500 N N . TYR A 1 199 ? 11.550 -4.344 -14.791 1.00 79.06 199 TYR A N 1
ATOM 1501 C CA . TYR A 1 199 ? 11.388 -5.441 -13.842 1.00 79.06 199 TYR A CA 1
ATOM 1502 C C . TYR A 1 199 ? 11.134 -6.777 -14.545 1.00 79.06 199 TYR A C 1
ATOM 1504 O O . TYR A 1 199 ? 9.989 -7.083 -14.885 1.00 79.06 199 TYR A O 1
ATOM 1512 N N . PRO A 1 200 ? 12.154 -7.628 -14.732 1.00 76.62 200 PRO A N 1
ATOM 1513 C CA . PRO A 1 200 ? 11.908 -8.987 -15.175 1.00 76.62 200 PRO A CA 1
ATOM 1514 C C . PRO A 1 200 ? 11.267 -9.814 -14.060 1.00 76.62 200 PRO A C 1
ATOM 1516 O O . PRO A 1 200 ? 11.770 -9.918 -12.939 1.00 76.62 200 PRO A O 1
ATOM 1519 N N . HIS A 1 201 ? 10.147 -10.427 -14.401 1.00 75.19 201 HIS A N 1
ATOM 1520 C CA . HIS A 1 201 ? 9.389 -11.358 -13.595 1.00 75.19 201 HIS A CA 1
ATOM 1521 C C . HIS A 1 201 ? 9.860 -12.794 -13.884 1.00 75.19 201 HIS A C 1
ATOM 1523 O O . HIS A 1 201 ? 10.005 -13.173 -15.047 1.00 75.19 201 HIS A O 1
ATOM 1529 N N . PRO A 1 202 ? 10.052 -13.648 -12.864 1.00 64.75 202 PRO A N 1
ATOM 1530 C CA . PRO A 1 202 ? 10.511 -15.029 -13.061 1.00 64.75 202 PRO A CA 1
ATOM 1531 C C . PRO A 1 202 ? 9.593 -15.929 -13.902 1.00 64.75 202 PRO A C 1
ATOM 1533 O O . PRO A 1 202 ? 10.023 -16.986 -14.343 1.00 64.75 202 PRO A O 1
ATOM 1536 N N . THR A 1 203 ? 8.343 -15.522 -14.140 1.00 72.88 203 THR A N 1
ATOM 1537 C CA . THR A 1 203 ? 7.411 -16.206 -15.064 1.00 72.88 203 THR A CA 1
ATOM 1538 C C . THR A 1 203 ? 7.716 -15.921 -16.539 1.00 72.88 203 THR A C 1
ATOM 1540 O O . THR A 1 203 ? 7.017 -16.429 -17.409 1.00 72.88 203 THR A O 1
ATOM 1543 N N . GLY A 1 204 ? 8.739 -15.108 -16.829 1.00 76.31 204 GLY A N 1
ATOM 1544 C CA . GLY A 1 204 ? 9.133 -14.702 -18.180 1.00 76.31 204 GLY A CA 1
ATOM 1545 C C . GLY A 1 204 ? 8.535 -13.369 -18.635 1.00 76.31 204 GLY A C 1
ATOM 1546 O O . GLY A 1 204 ? 8.839 -12.907 -19.728 1.00 76.31 204 GLY A O 1
ATOM 1547 N N . GLU A 1 205 ? 7.700 -12.734 -17.814 1.00 84.81 205 GLU A N 1
ATOM 1548 C CA . GLU A 1 205 ? 7.141 -11.406 -18.095 1.00 84.81 205 GLU A CA 1
ATOM 1549 C C . GLU A 1 205 ? 8.121 -10.305 -17.697 1.00 84.81 205 GLU A C 1
ATOM 1551 O O . GLU A 1 205 ? 8.931 -10.497 -16.798 1.00 84.81 205 GLU A O 1
ATOM 1556 N N . VAL A 1 206 ? 8.051 -9.133 -18.324 1.00 85.62 206 VAL A N 1
ATOM 1557 C CA . VAL A 1 206 ? 8.862 -7.973 -17.939 1.00 85.62 206 VAL A CA 1
ATOM 1558 C C . VAL A 1 206 ? 7.957 -6.758 -17.835 1.00 85.62 206 VAL A C 1
ATOM 1560 O O . VAL A 1 206 ? 7.219 -6.455 -18.767 1.00 85.62 206 VAL A O 1
ATOM 1563 N N . TYR A 1 207 ? 8.014 -6.069 -16.701 1.00 87.44 207 TYR A N 1
ATOM 1564 C CA . TYR A 1 207 ? 7.290 -4.822 -16.488 1.00 87.44 207 TYR A CA 1
ATOM 1565 C C . TYR A 1 207 ? 8.226 -3.660 -16.782 1.00 87.44 207 TYR A C 1
ATOM 1567 O O . TYR A 1 207 ? 9.367 -3.653 -16.327 1.00 87.44 207 TYR A O 1
ATOM 1575 N N . VAL A 1 208 ? 7.741 -2.676 -17.527 1.00 87.38 208 VAL A N 1
ATOM 1576 C CA . VAL A 1 208 ? 8.457 -1.429 -17.784 1.00 87.38 208 VAL A CA 1
ATOM 1577 C C . VAL A 1 208 ? 7.581 -0.311 -17.248 1.00 87.38 208 VAL A C 1
ATOM 1579 O O . VAL A 1 208 ? 6.486 -0.081 -17.754 1.00 87.38 208 VAL A O 1
ATOM 1582 N N . CYS A 1 209 ? 8.030 0.326 -16.174 1.00 85.44 209 CYS A N 1
ATOM 1583 C CA . CYS A 1 209 ? 7.289 1.365 -15.472 1.00 85.44 209 CYS A CA 1
ATOM 1584 C C . CYS A 1 209 ? 8.042 2.684 -15.591 1.00 85.44 209 CYS A C 1
ATOM 1586 O O . CYS A 1 209 ? 9.269 2.711 -15.544 1.00 85.44 209 CYS A O 1
ATOM 1588 N N . GLY A 1 210 ? 7.329 3.792 -15.711 1.00 76.06 210 GLY A N 1
ATOM 1589 C CA . GLY A 1 210 ? 7.959 5.100 -15.694 1.00 76.06 210 GLY A CA 1
ATOM 1590 C C . GLY A 1 210 ? 7.032 6.175 -16.214 1.00 76.06 210 GLY A C 1
ATOM 1591 O O . GLY A 1 210 ? 6.052 5.883 -16.890 1.00 76.06 210 GLY A O 1
ATOM 1592 N N . VAL A 1 211 ? 7.423 7.410 -15.922 1.00 70.62 211 VAL A N 1
ATOM 1593 C CA . VAL A 1 211 ? 6.703 8.646 -16.236 1.00 70.62 211 VAL A CA 1
ATOM 1594 C C . VAL A 1 211 ? 5.395 8.767 -15.460 1.00 70.62 211 VAL A C 1
ATOM 1596 O O . VAL A 1 211 ? 4.418 8.068 -15.701 1.00 70.62 211 VAL A O 1
ATOM 1599 N N . SER A 1 212 ? 5.385 9.711 -14.529 1.00 74.38 212 SER A N 1
ATOM 1600 C CA . SER A 1 212 ? 4.149 10.248 -13.976 1.00 74.38 212 SER A CA 1
ATOM 1601 C C . SER A 1 212 ? 3.873 11.578 -14.665 1.00 74.38 212 SER A C 1
ATOM 1603 O O . SER A 1 212 ? 4.799 12.362 -14.885 1.00 74.38 212 SER A O 1
ATOM 1605 N N . LYS A 1 213 ? 2.609 11.825 -14.987 1.00 76.12 213 LYS A N 1
ATOM 1606 C CA . LYS A 1 213 ? 2.094 13.129 -15.407 1.00 76.12 213 LYS A CA 1
ATOM 1607 C C . LYS A 1 213 ? 0.986 13.534 -14.435 1.00 76.12 213 LYS A C 1
ATOM 1609 O O . LYS A 1 213 ? 0.369 12.669 -13.813 1.00 76.12 213 LYS A O 1
ATOM 1614 N N . GLU A 1 214 ? 0.786 14.835 -14.272 1.00 78.50 214 GLU A N 1
ATOM 1615 C CA . GLU A 1 214 ? -0.350 15.372 -13.523 1.00 78.50 214 GLU A CA 1
ATOM 1616 C C . GLU A 1 214 ? -1.536 15.524 -14.473 1.00 78.50 214 GLU A C 1
ATOM 1618 O O . GLU A 1 214 ? -1.412 16.165 -15.515 1.00 78.50 214 GLU A O 1
ATOM 1623 N N . GLU A 1 215 ? -2.664 14.915 -14.116 1.00 81.00 215 GLU A N 1
ATOM 1624 C CA . GLU A 1 215 ? -3.915 14.942 -14.876 1.00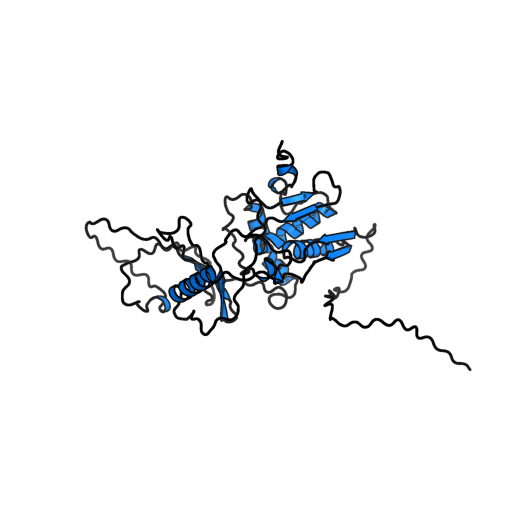 81.00 215 GLU A CA 1
ATOM 1625 C C . GLU A 1 215 ? -5.108 14.898 -13.913 1.00 81.00 215 GLU A C 1
ATOM 1627 O O . GLU A 1 215 ? -4.961 14.553 -12.735 1.00 81.00 215 GLU A O 1
ATOM 1632 N N . GLU A 1 216 ? -6.296 15.243 -14.410 1.00 81.88 216 GLU A N 1
ATOM 1633 C CA . GLU A 1 216 ? -7.531 15.117 -13.638 1.00 81.88 216 GLU A CA 1
ATOM 1634 C C . GLU A 1 216 ? -7.884 13.643 -13.407 1.00 81.88 216 GLU A C 1
ATOM 1636 O O . GLU A 1 216 ? -7.838 12.810 -14.314 1.00 81.88 216 GLU A O 1
ATOM 1641 N N . VAL A 1 217 ? -8.241 13.319 -12.164 1.00 81.88 217 VAL A N 1
ATOM 1642 C CA . VAL A 1 217 ? -8.553 11.947 -11.761 1.00 81.88 217 VAL A CA 1
ATOM 1643 C C . VAL A 1 217 ? -10.013 11.635 -12.111 1.00 81.88 217 VAL A C 1
ATOM 1645 O O . VAL A 1 217 ? -10.903 12.307 -11.588 1.00 81.88 217 VAL A O 1
ATOM 1648 N N . PRO A 1 218 ? -10.296 10.610 -12.935 1.00 84.31 218 PRO A N 1
ATOM 1649 C CA . PRO A 1 218 ? -11.666 10.193 -13.214 1.00 84.31 218 PRO A CA 1
ATOM 1650 C C . PRO A 1 218 ? -12.303 9.499 -11.998 1.00 84.31 218 PRO A C 1
ATOM 1652 O O . PRO A 1 218 ? -11.620 8.879 -11.181 1.00 84.31 218 PRO A O 1
ATOM 1655 N N . ASP A 1 219 ? -13.637 9.520 -11.923 1.00 83.81 219 ASP A N 1
ATOM 1656 C CA . ASP A 1 219 ? -14.413 8.916 -10.823 1.00 83.81 219 ASP A CA 1
ATOM 1657 C C . ASP A 1 219 ? -14.288 7.388 -10.722 1.00 83.81 219 ASP A C 1
ATOM 1659 O O . ASP A 1 219 ? -14.555 6.792 -9.665 1.00 83.81 219 ASP A O 1
ATOM 1663 N N . ASN A 1 220 ? -13.962 6.742 -11.841 1.00 85.75 220 ASN A N 1
ATOM 1664 C CA . ASN A 1 220 ? -13.840 5.301 -11.966 1.00 85.75 220 ASN A CA 1
ATOM 1665 C C . ASN A 1 220 ? -12.408 4.931 -12.391 1.00 85.75 220 ASN A C 1
ATOM 1667 O O . ASN A 1 220 ? -11.993 5.244 -13.509 1.00 85.75 220 ASN A O 1
ATOM 1671 N N . PRO A 1 221 ? -11.646 4.208 -11.551 1.00 84.25 221 PRO A N 1
ATOM 1672 C CA . PRO A 1 221 ? -10.277 3.827 -11.886 1.00 84.25 221 PRO A CA 1
ATOM 1673 C C . PRO A 1 221 ? -10.187 2.882 -13.093 1.00 84.25 221 PRO A C 1
ATOM 1675 O O . PRO A 1 221 ? -9.144 2.821 -13.741 1.00 84.25 221 PRO A O 1
ATOM 1678 N N . GLU A 1 222 ? -11.260 2.157 -13.427 1.00 85.50 222 GLU A N 1
ATOM 1679 C CA . GLU A 1 222 ? -11.288 1.270 -14.597 1.00 85.50 222 GLU A CA 1
ATOM 1680 C C . GLU A 1 222 ? -11.354 2.039 -15.931 1.00 85.50 222 GLU A C 1
ATOM 1682 O O . GLU A 1 222 ? -11.132 1.450 -16.990 1.00 85.50 222 GLU A O 1
ATOM 1687 N N . GLU A 1 223 ? -11.612 3.350 -15.910 1.00 87.12 223 GLU A N 1
ATOM 1688 C CA . GLU A 1 223 ? -11.640 4.217 -17.098 1.00 87.12 223 GLU A CA 1
ATOM 1689 C C . GLU A 1 223 ? -10.270 4.809 -17.441 1.00 87.12 223 GLU A C 1
ATOM 1691 O O . GLU A 1 223 ? -10.070 5.273 -18.560 1.00 87.12 223 GLU A O 1
ATOM 1696 N N . ILE A 1 224 ? -9.293 4.710 -16.535 1.00 87.56 224 ILE A N 1
ATOM 1697 C CA . ILE A 1 224 ? -7.940 5.225 -16.759 1.00 87.56 224 ILE A CA 1
ATOM 1698 C C . ILE A 1 224 ? -7.291 4.478 -17.932 1.00 87.56 224 ILE A C 1
ATOM 1700 O O . ILE A 1 224 ? -7.299 3.242 -18.000 1.00 87.56 224 ILE A O 1
ATOM 1704 N N . ARG A 1 225 ? -6.721 5.232 -18.872 1.00 86.69 225 ARG A N 1
ATOM 1705 C CA . ARG A 1 225 ? -5.973 4.715 -20.025 1.00 86.69 225 ARG A CA 1
ATOM 1706 C C . ARG A 1 225 ? -4.546 5.238 -19.985 1.00 86.69 225 ARG A C 1
ATOM 1708 O O . ARG A 1 225 ? -4.269 6.252 -19.356 1.00 86.69 225 ARG A O 1
ATOM 1715 N N . GLY A 1 226 ? -3.636 4.495 -20.606 1.00 84.69 226 GLY A N 1
ATOM 1716 C CA . GLY A 1 226 ? -2.263 4.956 -20.758 1.00 84.69 226 GLY A CA 1
ATOM 1717 C C . GLY A 1 226 ? -2.166 6.042 -21.823 1.00 84.69 226 GLY A C 1
ATOM 1718 O O . GLY A 1 226 ? -2.876 6.001 -22.825 1.00 84.69 226 GLY A O 1
ATOM 1719 N N . ASP A 1 227 ? -1.272 6.994 -21.594 1.00 86.31 227 ASP A N 1
ATOM 1720 C CA . ASP A 1 227 ? -0.910 8.012 -22.571 1.00 86.31 227 ASP A CA 1
ATOM 1721 C C . ASP A 1 227 ? -0.007 7.413 -23.660 1.00 86.31 227 ASP A C 1
ATOM 1723 O O . ASP A 1 227 ? 1.033 6.815 -23.361 1.00 86.31 227 ASP A O 1
ATOM 1727 N N . ASN A 1 228 ? -0.389 7.606 -24.924 1.00 87.81 228 ASN A N 1
ATOM 1728 C CA . ASN A 1 228 ? 0.309 7.037 -26.076 1.00 87.81 228 ASN A CA 1
ATOM 1729 C C . ASN A 1 228 ? 1.774 7.488 -26.143 1.00 87.81 228 ASN A C 1
ATOM 1731 O O . ASN A 1 228 ? 2.655 6.673 -26.407 1.00 87.81 228 ASN A O 1
ATOM 1735 N N . GLU A 1 229 ? 2.067 8.763 -25.866 1.00 87.69 229 GLU A N 1
ATOM 1736 C CA . GLU A 1 229 ? 3.447 9.262 -25.918 1.00 87.69 229 GLU A CA 1
ATOM 1737 C C . GLU A 1 229 ? 4.332 8.598 -24.858 1.00 87.69 229 GLU A C 1
ATOM 1739 O O . GLU A 1 229 ? 5.472 8.206 -25.134 1.00 87.69 229 GLU A O 1
ATOM 1744 N N . SER A 1 230 ? 3.795 8.446 -23.646 1.00 86.81 230 SER A N 1
ATOM 1745 C CA . SER A 1 230 ? 4.479 7.785 -22.535 1.00 86.81 230 SER A CA 1
ATOM 1746 C C . SER A 1 230 ? 4.703 6.300 -22.826 1.00 86.81 230 SER A C 1
ATOM 1748 O O . SER A 1 230 ? 5.804 5.793 -22.610 1.00 86.81 230 SER A O 1
ATOM 1750 N N . ILE A 1 231 ? 3.709 5.612 -23.392 1.00 88.12 231 ILE A N 1
ATOM 1751 C CA . ILE A 1 231 ? 3.823 4.210 -23.817 1.00 88.12 231 ILE A CA 1
ATOM 1752 C C . ILE A 1 231 ? 4.927 4.045 -24.871 1.00 88.12 231 ILE A C 1
ATOM 1754 O O . ILE A 1 231 ? 5.813 3.202 -24.712 1.00 88.12 231 ILE A O 1
ATOM 1758 N N . GLU A 1 232 ? 4.939 4.879 -25.912 1.00 88.75 232 GLU A N 1
ATOM 1759 C CA . GLU A 1 232 ? 5.960 4.824 -26.965 1.00 88.75 232 GLU A CA 1
ATOM 1760 C C . GLU A 1 232 ? 7.361 5.168 -26.442 1.00 88.75 232 GLU A C 1
ATOM 1762 O O . GLU A 1 232 ? 8.378 4.632 -26.897 1.00 88.75 232 GLU A O 1
ATOM 1767 N N . MET A 1 233 ? 7.454 6.041 -25.439 1.00 86.44 233 MET A N 1
ATOM 1768 C CA . MET A 1 233 ? 8.705 6.270 -24.724 1.00 86.44 233 MET A CA 1
ATOM 1769 C C . MET A 1 233 ? 9.165 5.009 -23.972 1.00 86.44 233 MET A C 1
ATOM 1771 O O . MET A 1 233 ? 10.323 4.612 -24.115 1.00 86.44 233 MET A O 1
ATOM 1775 N N . LEU A 1 234 ? 8.283 4.347 -23.214 1.00 87.50 234 LEU A N 1
ATOM 1776 C CA . LEU A 1 234 ? 8.619 3.122 -22.477 1.00 87.50 234 LEU A CA 1
ATOM 1777 C C . LEU A 1 234 ? 9.019 1.977 -23.421 1.00 87.50 234 LEU A C 1
ATOM 1779 O O . LEU A 1 234 ? 9.987 1.272 -23.133 1.00 87.50 234 LEU A O 1
ATOM 1783 N N . LYS A 1 235 ? 8.369 1.840 -24.585 1.00 87.25 235 LYS A N 1
ATOM 1784 C CA . LYS A 1 235 ? 8.769 0.884 -25.637 1.00 87.25 235 LYS A CA 1
ATOM 1785 C C . LYS A 1 235 ? 10.181 1.159 -26.155 1.00 87.25 235 LYS A C 1
ATOM 1787 O O . LYS A 1 235 ? 10.982 0.233 -26.293 1.00 87.25 235 LYS A O 1
ATOM 1792 N N . ARG A 1 236 ? 10.532 2.428 -26.397 1.00 86.19 236 ARG A N 1
ATOM 1793 C CA . ARG A 1 236 ? 11.897 2.816 -26.802 1.00 86.19 236 ARG A CA 1
ATOM 1794 C C . ARG A 1 236 ? 12.935 2.494 -25.728 1.00 86.19 236 ARG A C 1
ATOM 1796 O O . ARG A 1 236 ? 14.012 1.989 -26.054 1.00 86.19 236 ARG A O 1
ATOM 1803 N N . VAL A 1 237 ? 12.611 2.738 -24.457 1.00 83.12 237 VAL A N 1
ATOM 1804 C CA . VAL A 1 237 ? 13.477 2.362 -23.329 1.00 83.12 237 VAL A CA 1
ATOM 1805 C C . VAL A 1 237 ? 13.673 0.849 -23.288 1.00 83.12 237 VAL A C 1
ATOM 1807 O O . VAL A 1 237 ? 14.812 0.395 -23.228 1.00 83.12 237 VAL A O 1
ATOM 1810 N N . ALA A 1 238 ? 12.595 0.068 -23.382 1.00 84.81 238 ALA A N 1
ATOM 1811 C CA . ALA A 1 238 ? 12.652 -1.392 -23.357 1.00 84.81 238 ALA A CA 1
ATOM 1812 C C . ALA A 1 238 ? 13.596 -1.947 -24.441 1.00 84.81 238 ALA A C 1
ATOM 1814 O O . ALA A 1 238 ? 14.523 -2.693 -24.116 1.00 84.81 238 ALA A O 1
ATOM 1815 N N . LYS A 1 239 ? 13.448 -1.477 -25.690 1.00 85.38 239 LYS A N 1
ATOM 1816 C CA . LYS A 1 239 ? 14.320 -1.841 -26.823 1.00 85.38 239 LYS A CA 1
ATOM 1817 C C . LYS A 1 239 ? 15.788 -1.460 -26.601 1.00 85.38 239 LYS A C 1
ATOM 1819 O O . LYS A 1 239 ? 16.685 -2.167 -27.048 1.00 85.38 239 LYS A O 1
ATOM 1824 N N . THR A 1 240 ? 16.039 -0.343 -25.917 1.00 83.38 240 THR A N 1
ATOM 1825 C CA . THR A 1 240 ? 17.402 0.126 -25.604 1.00 83.38 240 THR A CA 1
ATOM 1826 C C . THR A 1 240 ? 18.052 -0.721 -24.511 1.00 83.38 240 THR A C 1
ATOM 1828 O O . THR A 1 240 ? 19.250 -0.991 -24.556 1.00 83.38 240 THR A O 1
ATOM 1831 N N . VAL A 1 241 ? 17.261 -1.150 -23.528 1.00 80.94 241 VAL A N 1
ATOM 1832 C CA . VAL A 1 241 ? 17.712 -1.975 -22.403 1.00 80.94 241 VAL A CA 1
ATOM 1833 C C . VAL A 1 241 ? 18.048 -3.399 -22.848 1.00 80.94 241 VAL A C 1
ATOM 1835 O O . VAL A 1 241 ? 19.004 -3.986 -22.339 1.00 80.94 241 VAL A O 1
ATOM 1838 N N . SER A 1 242 ? 17.278 -3.969 -23.776 1.00 83.06 242 SER A N 1
ATOM 1839 C CA . SER A 1 242 ? 17.508 -5.322 -24.278 1.00 83.06 242 SER A CA 1
ATOM 1840 C C . SER A 1 242 ? 16.879 -5.527 -25.651 1.00 83.06 242 SER A C 1
ATOM 1842 O O . SER A 1 242 ? 15.706 -5.226 -25.861 1.00 83.06 242 SER A O 1
ATOM 1844 N N . THR A 1 243 ? 17.627 -6.161 -26.554 1.00 81.44 243 THR A N 1
ATOM 1845 C CA . THR A 1 243 ? 17.136 -6.598 -27.87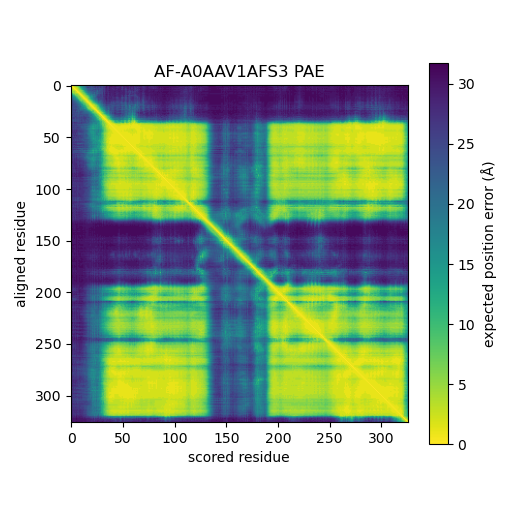1 1.00 81.44 243 THR A CA 1
ATOM 1846 C C . THR A 1 243 ? 16.033 -7.656 -27.776 1.00 81.44 243 THR A C 1
ATOM 1848 O O . THR A 1 243 ? 15.281 -7.835 -28.728 1.00 81.44 243 THR A O 1
ATOM 1851 N N . HIS A 1 244 ? 15.894 -8.325 -26.626 1.00 80.88 244 HIS A N 1
ATOM 1852 C CA . HIS A 1 244 ? 14.821 -9.289 -26.363 1.00 80.88 244 HIS A CA 1
ATOM 1853 C C . HIS A 1 244 ? 13.501 -8.634 -25.923 1.00 80.88 244 HIS A C 1
ATOM 1855 O O . HIS A 1 244 ? 12.485 -9.319 -25.843 1.00 80.88 244 HIS A O 1
ATOM 1861 N N . LEU A 1 245 ? 13.496 -7.332 -25.617 1.00 79.38 245 LEU A N 1
ATOM 1862 C CA . LEU A 1 245 ? 12.296 -6.585 -25.231 1.00 79.38 245 LEU A CA 1
ATOM 1863 C C . LEU A 1 245 ? 11.736 -5.839 -26.451 1.00 79.38 245 LEU A C 1
ATOM 1865 O O . LEU A 1 245 ? 11.828 -4.616 -26.557 1.00 79.38 245 LEU A O 1
ATOM 1869 N N . GLY A 1 246 ? 11.208 -6.611 -27.404 1.00 68.94 246 GLY A N 1
ATOM 1870 C CA . GLY A 1 246 ? 10.527 -6.116 -28.604 1.00 68.94 246 GLY A CA 1
ATOM 1871 C C . GLY A 1 246 ? 9.005 -6.010 -28.441 1.00 68.94 246 GLY A C 1
ATOM 1872 O O . GLY A 1 246 ? 8.435 -6.468 -27.453 1.00 68.94 246 GLY A O 1
ATOM 1873 N N . GLU A 1 247 ? 8.334 -5.422 -29.435 1.00 67.50 247 GLU A N 1
ATOM 1874 C CA . GLU A 1 247 ? 6.870 -5.230 -29.429 1.00 67.50 247 GLU A CA 1
ATOM 1875 C C . GLU A 1 247 ? 6.078 -6.531 -29.599 1.00 67.50 247 GLU A C 1
ATOM 1877 O O . GLU A 1 247 ? 4.970 -6.639 -29.082 1.00 67.50 247 GLU A O 1
ATOM 1882 N N . GLU A 1 248 ? 6.661 -7.547 -30.240 1.00 68.19 248 GLU A N 1
ATOM 1883 C CA . GLU A 1 248 ? 6.009 -8.838 -30.511 1.00 68.19 248 GLU A CA 1
ATOM 1884 C C . GLU A 1 248 ? 5.623 -9.625 -29.235 1.00 68.19 248 GLU A C 1
ATOM 1886 O O . GLU A 1 248 ? 4.891 -10.607 -29.313 1.00 68.19 248 GLU A O 1
ATOM 1891 N N . GLY A 1 249 ? 6.081 -9.189 -28.051 1.00 73.31 249 GLY A N 1
ATOM 1892 C CA . GLY A 1 249 ? 5.778 -9.792 -26.746 1.00 73.31 249 GLY A CA 1
ATOM 1893 C C . GLY A 1 249 ? 4.941 -8.926 -25.795 1.00 73.31 249 GLY A C 1
ATOM 1894 O O . GLY A 1 249 ? 4.830 -9.265 -24.613 1.00 73.31 249 GLY A O 1
ATOM 1895 N N . LEU A 1 250 ? 4.384 -7.800 -26.255 1.00 81.00 250 LEU A N 1
ATOM 1896 C CA . LEU A 1 250 ? 3.604 -6.898 -25.406 1.00 81.00 250 LEU A CA 1
ATOM 1897 C C . LEU A 1 250 ? 2.278 -7.542 -24.980 1.00 81.00 250 LEU A C 1
ATOM 1899 O O . LEU A 1 250 ? 1.411 -7.817 -25.805 1.00 81.00 250 LEU A O 1
ATOM 1903 N N . LYS A 1 251 ? 2.106 -7.750 -23.670 1.00 84.81 251 LYS A N 1
ATOM 1904 C CA . LYS A 1 251 ? 0.879 -8.346 -23.118 1.00 84.81 251 LYS A CA 1
ATOM 1905 C C . LYS A 1 251 ? -0.174 -7.316 -22.721 1.00 84.81 251 LYS A C 1
ATOM 1907 O O . LYS A 1 251 ? -1.358 -7.548 -22.935 1.00 84.81 251 LYS A O 1
ATOM 1912 N N . VAL A 1 252 ? 0.246 -6.234 -22.062 1.00 88.56 252 VAL A N 1
ATOM 1913 C CA . VAL A 1 252 ? -0.656 -5.265 -21.422 1.00 88.56 252 VAL A CA 1
ATOM 1914 C C . VAL A 1 252 ? -0.025 -3.875 -21.428 1.00 88.56 252 VAL A C 1
ATOM 1916 O O . VAL A 1 252 ? 1.135 -3.719 -21.054 1.00 88.56 252 VAL A O 1
ATOM 1919 N N . GLU A 1 253 ? -0.830 -2.869 -21.766 1.00 90.62 253 GLU A N 1
ATOM 1920 C CA . GLU A 1 253 ? -0.559 -1.447 -21.540 1.00 90.62 253 GLU A CA 1
ATOM 1921 C C . GLU A 1 253 ? -1.539 -0.928 -20.483 1.00 90.62 253 GLU A C 1
ATOM 1923 O O . GLU A 1 253 ? -2.727 -1.262 -20.503 1.00 90.62 253 GLU A O 1
ATOM 1928 N N . GLN A 1 254 ? -1.055 -0.152 -19.513 1.00 90.38 254 GLN A N 1
ATOM 1929 C CA . GLN A 1 254 ? -1.901 0.339 -18.428 1.00 90.38 254 GLN A CA 1
ATOM 1930 C C . GLN A 1 254 ? -1.307 1.551 -17.714 1.00 90.38 254 GLN A C 1
ATOM 1932 O O . GLN A 1 254 ? -0.093 1.737 -17.695 1.00 90.38 254 GLN A O 1
ATOM 1937 N N . ALA A 1 255 ? -2.182 2.323 -17.073 1.00 90.38 255 ALA A N 1
ATOM 1938 C CA . ALA A 1 255 ? -1.836 3.451 -16.220 1.00 90.38 255 ALA A CA 1
ATOM 1939 C C . ALA A 1 255 ? -2.724 3.476 -14.967 1.00 90.38 255 ALA A C 1
ATOM 1941 O O . ALA A 1 255 ? -3.725 2.759 -14.878 1.00 90.38 255 ALA A O 1
ATOM 1942 N N . CYS A 1 256 ? -2.322 4.278 -13.983 1.00 90.44 256 CYS A N 1
ATOM 1943 C CA . CYS A 1 256 ? -3.071 4.532 -12.757 1.00 90.44 256 CYS A CA 1
ATOM 1944 C C . CYS A 1 256 ? -2.640 5.865 -12.135 1.00 90.44 256 CYS A C 1
ATOM 1946 O O . CYS A 1 256 ? -1.555 6.361 -12.433 1.00 90.44 256 CYS A O 1
ATOM 1948 N N . PHE A 1 257 ? -3.455 6.393 -11.221 1.00 90.25 257 PHE A N 1
ATOM 1949 C CA . PHE A 1 257 ? -3.077 7.528 -10.382 1.00 90.25 257 PHE A CA 1
ATOM 1950 C C . PHE A 1 257 ? -2.437 7.054 -9.082 1.00 90.25 257 PHE A C 1
ATOM 1952 O O . PHE A 1 257 ? -2.952 6.159 -8.408 1.00 90.25 257 PHE A O 1
ATOM 1959 N N . LEU A 1 258 ? -1.318 7.676 -8.716 1.00 90.31 258 LEU A N 1
ATOM 1960 C CA . LEU A 1 258 ? -0.663 7.447 -7.435 1.00 90.31 258 LEU A CA 1
ATOM 1961 C C . LEU A 1 258 ? -1.270 8.390 -6.386 1.00 90.31 258 LEU A C 1
ATOM 1963 O O . LEU A 1 258 ? -1.250 9.600 -6.599 1.00 90.31 258 LEU A O 1
ATOM 1967 N N . PRO A 1 259 ? -1.773 7.884 -5.246 1.00 90.31 259 PRO A N 1
ATOM 1968 C CA . PRO A 1 259 ? -2.318 8.743 -4.201 1.00 90.31 259 PRO A CA 1
ATOM 1969 C C . PRO A 1 259 ? -1.172 9.459 -3.478 1.00 90.31 259 PRO A C 1
ATOM 1971 O O . PRO A 1 259 ? -0.491 8.853 -2.650 1.00 90.31 259 PRO A O 1
ATOM 1974 N N . GLY A 1 260 ? -0.926 10.719 -3.829 1.00 89.69 260 GLY A N 1
ATOM 1975 C CA . GLY A 1 260 ? 0.064 11.591 -3.194 1.00 89.69 260 GLY A CA 1
ATOM 1976 C C . GLY A 1 260 ? -0.555 12.556 -2.183 1.00 89.69 260 GLY A C 1
ATOM 1977 O O . GLY A 1 260 ? -1.773 12.676 -2.082 1.00 89.69 260 GLY A O 1
ATOM 1978 N N . THR A 1 261 ? 0.308 13.236 -1.438 1.00 91.06 261 THR A N 1
ATOM 1979 C CA . THR A 1 261 ? -0.028 14.351 -0.542 1.00 91.06 261 THR A CA 1
ATOM 1980 C C . THR A 1 261 ? 0.893 15.521 -0.863 1.00 91.06 261 THR A C 1
ATOM 1982 O O . THR A 1 261 ? 1.986 15.309 -1.395 1.00 91.06 261 THR A O 1
ATOM 1985 N N . ASP A 1 262 ? 0.483 16.737 -0.506 1.00 87.44 262 ASP A N 1
ATOM 1986 C CA . ASP A 1 262 ? 1.235 17.964 -0.809 1.00 87.44 262 ASP A CA 1
ATOM 1987 C C . ASP A 1 262 ? 2.655 17.962 -0.218 1.00 87.44 262 ASP A C 1
ATOM 1989 O O . ASP A 1 262 ? 3.589 18.495 -0.813 1.00 87.44 262 ASP A O 1
ATOM 1993 N N . ASP A 1 263 ? 2.835 17.328 0.942 1.00 91.00 263 ASP A N 1
ATOM 1994 C CA . ASP A 1 263 ? 4.122 17.198 1.633 1.00 91.00 263 ASP A CA 1
ATOM 1995 C C . ASP A 1 263 ? 4.899 15.920 1.264 1.00 91.00 263 ASP A C 1
ATOM 1997 O O . ASP A 1 263 ? 6.010 15.705 1.751 1.00 91.00 263 ASP A O 1
ATOM 2001 N N . GLY A 1 264 ? 4.329 15.050 0.423 1.00 90.38 264 GLY A N 1
ATOM 2002 C CA . GLY A 1 264 ? 4.910 13.757 0.058 1.00 90.38 264 GLY A CA 1
ATOM 2003 C C . GLY A 1 264 ? 4.978 12.735 1.202 1.00 90.38 264 GLY A C 1
ATOM 2004 O O . GLY A 1 264 ? 5.662 11.715 1.067 1.00 90.38 264 GLY A O 1
ATOM 2005 N N . VAL A 1 265 ? 4.296 12.989 2.323 1.00 95.75 265 VAL A N 1
ATOM 2006 C CA . VAL A 1 265 ? 4.251 12.125 3.508 1.00 95.75 265 VAL A CA 1
ATOM 2007 C C . VAL A 1 265 ? 2.860 11.487 3.641 1.00 95.75 265 VAL A C 1
ATOM 2009 O O . VAL A 1 265 ? 1.856 12.195 3.608 1.00 95.75 265 VAL A O 1
ATOM 2012 N N . PRO A 1 266 ? 2.742 10.164 3.864 1.00 97.62 266 PRO A N 1
ATOM 2013 C CA . PRO A 1 266 ? 1.447 9.524 4.080 1.00 97.62 266 PRO A CA 1
ATO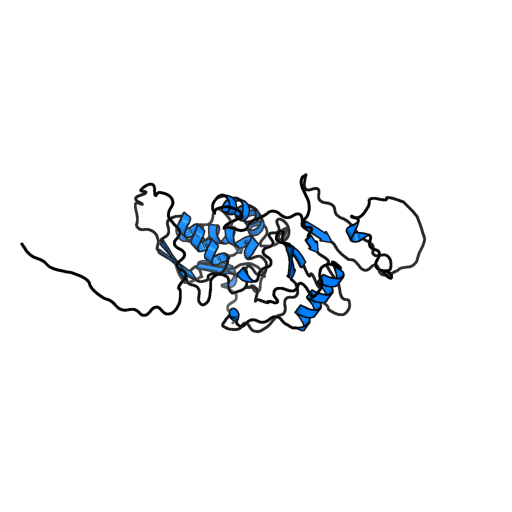M 2014 C C . PRO A 1 26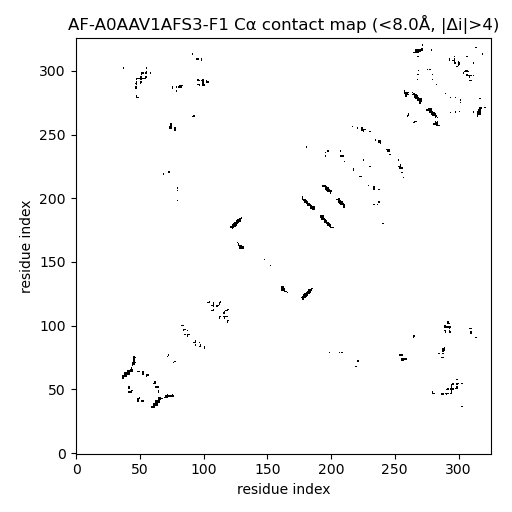6 ? 0.623 10.179 5.197 1.00 97.62 266 PRO A C 1
ATOM 2016 O O . PRO A 1 266 ? 1.154 10.725 6.167 1.00 97.62 266 PRO A O 1
ATOM 2019 N N . ILE A 1 267 ? -0.698 10.095 5.078 1.00 97.81 267 ILE A N 1
ATOM 2020 C CA . ILE A 1 267 ? -1.638 10.528 6.112 1.00 97.81 267 ILE A CA 1
ATOM 2021 C C . ILE A 1 267 ? -2.191 9.273 6.775 1.00 97.81 267 ILE A C 1
ATOM 2023 O O . ILE A 1 267 ? -2.944 8.527 6.149 1.00 97.81 267 ILE A O 1
ATOM 2027 N N . ILE A 1 268 ? -1.778 9.029 8.018 1.00 98.31 268 ILE A N 1
ATOM 2028 C CA . ILE A 1 268 ? -2.127 7.859 8.821 1.00 98.31 268 ILE A CA 1
ATOM 2029 C C . ILE A 1 268 ? -2.501 8.336 10.226 1.00 98.31 268 ILE A C 1
ATOM 2031 O O . ILE A 1 268 ? -1.658 8.856 10.951 1.00 98.31 268 ILE A O 1
ATOM 2035 N N . GLY A 1 269 ? -3.759 8.157 10.622 1.00 97.56 269 GLY A N 1
ATOM 2036 C CA . GLY A 1 269 ? -4.210 8.506 11.968 1.00 97.56 269 GLY A CA 1
ATOM 2037 C C . GLY A 1 269 ? -5.712 8.740 12.076 1.00 97.56 269 GLY A C 1
ATOM 2038 O O . GLY A 1 269 ? -6.453 8.573 11.107 1.00 97.56 269 GLY A O 1
ATOM 2039 N N . GLU A 1 270 ? -6.157 9.123 13.271 1.00 96.81 270 GLU A N 1
ATOM 2040 C CA . GLU A 1 270 ? -7.542 9.537 13.516 1.00 96.81 270 GLU A CA 1
ATOM 2041 C C . GLU A 1 270 ? -7.804 10.916 12.890 1.00 96.81 270 GLU A C 1
ATOM 2043 O O . GLU A 1 270 ? -6.972 11.824 12.967 1.00 96.81 270 GLU A O 1
ATOM 2048 N N . ILE A 1 271 ? -8.958 11.071 12.244 1.00 94.94 271 ILE A N 1
ATOM 2049 C CA . ILE A 1 271 ? -9.378 12.329 11.632 1.00 94.94 271 ILE A CA 1
ATOM 2050 C C . ILE A 1 271 ? -9.744 13.318 12.739 1.00 94.94 271 ILE A C 1
ATOM 2052 O O . ILE A 1 271 ? -10.597 13.053 13.588 1.00 94.94 271 ILE A O 1
ATOM 2056 N N . THR A 1 272 ? -9.122 14.497 12.705 1.00 90.38 272 THR A N 1
ATOM 2057 C CA . THR A 1 272 ? -9.394 15.570 13.663 1.00 90.38 272 THR A CA 1
ATOM 2058 C C . THR A 1 272 ? -10.880 15.938 13.655 1.00 90.38 272 THR A C 1
ATOM 2060 O O . THR A 1 272 ? -11.460 16.213 12.609 1.00 90.38 272 THR A O 1
ATOM 2063 N N . GLY A 1 273 ? -11.502 15.939 14.836 1.00 89.56 273 GLY A N 1
ATOM 2064 C CA . GLY A 1 273 ? -12.917 16.283 15.005 1.00 89.56 273 GLY A CA 1
ATOM 2065 C C . GLY A 1 273 ? -13.907 15.135 14.778 1.00 89.56 273 GLY A C 1
ATOM 2066 O O . GLY A 1 273 ? -15.091 15.324 15.043 1.00 89.56 273 GLY A O 1
ATOM 2067 N N . VAL A 1 274 ? -13.462 13.941 14.356 1.00 94.12 274 VAL A N 1
ATOM 2068 C CA . VAL A 1 274 ? -14.350 12.789 14.122 1.00 94.12 274 VAL A CA 1
ATOM 2069 C C . VAL A 1 274 ? -13.834 11.547 14.849 1.00 94.12 274 VAL A C 1
ATOM 2071 O O . VAL A 1 274 ? -13.037 10.774 14.322 1.00 94.12 274 VAL A O 1
ATOM 2074 N N . LYS A 1 275 ? -14.335 11.334 16.071 1.00 93.44 275 LYS A N 1
ATOM 2075 C CA . LYS A 1 275 ? -13.934 10.199 16.912 1.00 93.44 275 LYS A CA 1
ATOM 2076 C C . LYS A 1 275 ? -14.249 8.859 16.244 1.00 93.44 275 LYS A C 1
ATOM 2078 O O . LYS A 1 275 ? -15.376 8.625 15.809 1.00 93.44 275 LYS A O 1
ATOM 2083 N N . GLY A 1 276 ? -13.277 7.952 16.238 1.00 95.31 276 GLY A N 1
ATOM 2084 C CA . GLY A 1 276 ? -13.401 6.616 15.659 1.00 95.31 276 GLY A CA 1
ATOM 2085 C C . GLY A 1 276 ? -13.348 6.584 14.129 1.00 95.31 276 GLY A C 1
ATOM 2086 O O . GLY A 1 276 ? -13.601 5.529 13.548 1.00 95.31 276 GLY A O 1
ATOM 2087 N N . CYS A 1 277 ? -13.023 7.707 13.479 1.00 97.19 277 CYS A N 1
ATOM 2088 C CA . CYS A 1 277 ? -12.802 7.780 12.041 1.00 97.19 277 CYS A CA 1
ATOM 2089 C C . CYS A 1 277 ? -11.308 7.935 11.761 1.00 97.19 277 CYS A C 1
ATOM 2091 O O . CYS A 1 277 ? -10.671 8.857 12.259 1.00 97.19 277 CYS A O 1
ATOM 2093 N N . TYR A 1 278 ? -10.750 7.036 10.957 1.00 98.19 278 TYR A N 1
ATOM 2094 C CA . TYR A 1 278 ? -9.317 6.971 10.687 1.00 98.19 278 TYR A CA 1
ATOM 2095 C C . TYR A 1 278 ? -9.061 7.047 9.188 1.00 98.19 278 TYR A C 1
ATOM 2097 O O . TYR A 1 278 ? -9.861 6.569 8.383 1.00 98.19 278 TYR A O 1
ATOM 2105 N N . VAL A 1 279 ? -7.917 7.608 8.819 1.00 98.00 279 VAL A N 1
ATOM 2106 C CA . VAL A 1 279 ? -7.436 7.678 7.440 1.00 98.00 279 VAL A CA 1
ATOM 2107 C C . VAL A 1 279 ? -6.055 7.033 7.351 1.00 98.00 279 VAL A C 1
ATOM 2109 O O . VAL A 1 279 ? -5.250 7.143 8.272 1.00 98.00 279 VAL A O 1
ATOM 2112 N N . ALA A 1 280 ? -5.802 6.327 6.249 1.00 98.25 280 ALA A N 1
ATOM 2113 C CA . ALA A 1 280 ? -4.510 5.745 5.899 1.00 98.25 280 ALA A CA 1
ATOM 2114 C C . ALA A 1 280 ? -4.349 5.804 4.372 1.00 98.25 280 ALA A C 1
ATOM 2116 O O . ALA A 1 280 ? -4.831 4.930 3.654 1.00 98.25 280 ALA A O 1
ATOM 2117 N N . THR A 1 281 ? -3.734 6.872 3.865 1.00 97.56 281 THR A N 1
ATOM 2118 C CA . THR A 1 281 ? -3.589 7.141 2.423 1.00 97.56 281 THR A CA 1
ATOM 2119 C C . THR A 1 281 ? -2.313 7.939 2.130 1.00 97.56 281 THR A C 1
ATOM 2121 O O . THR A 1 281 ? -1.545 8.246 3.041 1.00 97.56 281 THR A O 1
ATOM 2124 N N . GLY A 1 282 ? -2.078 8.295 0.865 1.00 96.06 282 GLY A N 1
ATOM 2125 C CA . GLY A 1 282 ? -0.976 9.184 0.485 1.00 96.06 282 GLY A CA 1
ATOM 2126 C C . GLY A 1 282 ? 0.367 8.483 0.272 1.00 96.06 282 GLY A C 1
ATOM 2127 O O . GLY A 1 282 ? 1.413 9.122 0.282 1.00 96.06 282 GLY A O 1
ATOM 2128 N N . HIS A 1 283 ? 0.377 7.157 0.106 1.00 96.44 283 HIS A N 1
ATOM 2129 C CA . HIS A 1 283 ? 1.618 6.379 -0.011 1.00 96.44 283 HIS A CA 1
ATOM 2130 C C . HIS A 1 283 ? 2.323 6.490 -1.368 1.00 96.44 283 HIS A C 1
ATOM 2132 O O . HIS A 1 283 ? 3.409 5.928 -1.526 1.00 96.44 283 HIS A O 1
ATOM 2138 N N . SER A 1 284 ? 1.742 7.194 -2.343 1.00 92.44 284 SER A N 1
ATOM 2139 C CA . SER A 1 284 ? 2.287 7.379 -3.690 1.00 92.44 284 SER A CA 1
ATOM 2140 C C . SER A 1 284 ? 2.753 6.036 -4.294 1.00 92.44 284 SER A C 1
ATOM 2142 O O . SER A 1 284 ? 2.063 5.019 -4.187 1.00 92.44 284 SER A O 1
ATOM 2144 N N . ARG A 1 285 ? 3.948 5.995 -4.892 1.00 90.56 285 ARG A N 1
ATOM 2145 C CA . ARG A 1 285 ? 4.594 4.788 -5.439 1.00 90.56 285 ARG A CA 1
ATOM 2146 C C . ARG A 1 285 ? 4.985 3.735 -4.394 1.00 90.56 285 ARG A C 1
ATOM 2148 O O . ARG A 1 285 ? 5.296 2.606 -4.758 1.00 90.56 285 ARG A O 1
ATOM 2155 N N . TRP A 1 286 ? 4.967 4.070 -3.106 1.00 93.94 286 TRP A N 1
ATOM 2156 C CA . TRP A 1 286 ? 5.438 3.195 -2.028 1.00 93.94 286 TRP A CA 1
ATOM 2157 C C . TRP A 1 286 ? 4.327 2.372 -1.374 1.00 93.94 286 TRP A C 1
ATOM 2159 O O . TRP A 1 286 ? 4.592 1.645 -0.421 1.00 93.94 286 TRP A O 1
ATOM 2169 N N . GLY A 1 287 ? 3.088 2.450 -1.872 1.00 95.12 287 GLY A N 1
ATOM 2170 C CA . GLY A 1 287 ? 1.939 1.766 -1.271 1.00 95.12 287 GLY A CA 1
ATOM 2171 C C . GLY A 1 287 ? 2.113 0.250 -1.137 1.00 95.12 287 GLY A C 1
ATOM 2172 O O . GLY A 1 287 ? 1.782 -0.304 -0.094 1.00 95.12 287 GLY A O 1
ATOM 2173 N N . ILE A 1 288 ? 2.682 -0.421 -2.147 1.00 95.06 288 ILE A N 1
ATOM 2174 C CA . ILE A 1 288 ? 2.928 -1.873 -2.083 1.00 95.06 288 ILE A CA 1
ATOM 2175 C C . ILE A 1 288 ? 3.962 -2.214 -1.002 1.00 95.06 288 ILE A C 1
ATOM 2177 O O . ILE A 1 288 ? 3.769 -3.164 -0.248 1.00 95.06 288 ILE A O 1
ATOM 2181 N N . LEU A 1 289 ? 5.026 -1.411 -0.891 1.00 95.94 289 LEU A N 1
ATOM 2182 C CA . LEU A 1 289 ? 6.055 -1.584 0.133 1.00 95.94 289 LEU A CA 1
ATOM 2183 C C . LEU A 1 289 ? 5.514 -1.324 1.535 1.00 95.94 289 LEU A C 1
ATOM 2185 O O . LEU A 1 289 ? 5.735 -2.137 2.425 1.00 95.94 289 LEU A O 1
ATOM 2189 N N . ASN A 1 290 ? 4.791 -0.224 1.723 1.00 97.56 290 ASN A N 1
ATOM 2190 C CA . ASN A 1 290 ? 4.392 0.275 3.038 1.00 97.56 290 ASN A CA 1
ATOM 2191 C C . ASN A 1 290 ? 3.051 -0.283 3.534 1.00 97.56 290 ASN A C 1
ATOM 2193 O O . ASN A 1 290 ? 2.703 -0.073 4.697 1.00 97.56 290 ASN A O 1
ATOM 2197 N N . GLY A 1 291 ? 2.289 -0.970 2.679 1.00 97.50 291 GLY A N 1
ATOM 2198 C CA . GLY A 1 291 ? 0.955 -1.480 2.998 1.00 97.50 291 GLY A CA 1
ATOM 2199 C C . GLY A 1 291 ? 0.903 -2.392 4.221 1.00 97.50 291 GLY A C 1
ATOM 2200 O O . GLY A 1 291 ? 0.110 -2.104 5.117 1.00 97.50 291 GLY A O 1
ATOM 2201 N N . PRO A 1 292 ? 1.761 -3.422 4.327 1.00 97.50 292 PRO A N 1
ATOM 2202 C CA . PRO A 1 292 ? 1.780 -4.303 5.490 1.00 97.50 292 PRO A CA 1
ATOM 2203 C C . PRO A 1 292 ? 2.001 -3.567 6.817 1.00 97.50 292 PRO A C 1
ATOM 2205 O O . PRO A 1 292 ? 1.177 -3.702 7.719 1.00 97.50 292 PRO A O 1
ATOM 2208 N N . ALA A 1 293 ? 3.050 -2.744 6.936 1.00 98.06 293 ALA A N 1
ATOM 2209 C CA . ALA A 1 293 ? 3.307 -2.021 8.184 1.00 98.06 293 ALA A CA 1
ATOM 2210 C C . ALA A 1 293 ? 2.240 -0.961 8.473 1.00 98.06 293 ALA A C 1
ATOM 2212 O O . ALA A 1 293 ? 1.853 -0.797 9.625 1.00 98.06 293 ALA A O 1
ATOM 2213 N N . THR A 1 294 ? 1.718 -0.284 7.442 1.00 98.56 294 THR A N 1
ATOM 2214 C CA . THR A 1 294 ? 0.609 0.670 7.609 1.00 98.56 294 THR A CA 1
ATOM 2215 C C . THR A 1 294 ? -0.630 -0.040 8.148 1.00 98.56 294 THR A C 1
ATOM 2217 O O . THR A 1 294 ? -1.227 0.427 9.110 1.00 98.56 294 THR A O 1
ATOM 2220 N N . GLY A 1 295 ? -1.006 -1.180 7.564 1.00 98.38 295 GLY A N 1
ATOM 2221 C CA . GLY A 1 295 ? -2.178 -1.937 7.993 1.00 98.38 295 GLY A CA 1
ATOM 2222 C C . GLY A 1 295 ? -2.056 -2.454 9.424 1.00 98.38 295 GLY A C 1
ATOM 2223 O O . GLY A 1 295 ? -3.010 -2.354 10.192 1.00 98.38 295 GLY A O 1
ATOM 2224 N N . ALA A 1 296 ? -0.872 -2.943 9.801 1.00 98.12 296 ALA A N 1
ATOM 2225 C CA . ALA A 1 296 ? -0.582 -3.357 11.170 1.00 98.12 296 ALA A CA 1
ATOM 2226 C C . ALA A 1 296 ? -0.659 -2.175 12.152 1.00 98.12 296 ALA A C 1
ATOM 2228 O O . ALA A 1 296 ? -1.361 -2.267 13.156 1.00 98.12 296 ALA A O 1
ATOM 2229 N N . ALA A 1 297 ? -0.021 -1.046 11.826 1.00 98.38 297 ALA A N 1
ATOM 2230 C CA . ALA A 1 297 ? -0.024 0.157 12.658 1.00 98.38 297 ALA A CA 1
ATOM 2231 C C . ALA A 1 297 ? -1.434 0.740 12.838 1.00 98.38 297 ALA A C 1
ATOM 2233 O O . ALA A 1 297 ? -1.817 1.131 13.937 1.00 98.38 297 ALA A O 1
ATOM 2234 N N . VAL A 1 298 ? -2.238 0.765 11.771 1.00 98.56 298 VAL A N 1
ATOM 2235 C CA . VAL A 1 298 ? -3.636 1.216 11.832 1.00 98.56 298 VAL A CA 1
ATOM 2236 C C . VAL A 1 298 ? -4.477 0.261 12.674 1.00 98.56 298 VAL A C 1
ATOM 2238 O O . VAL A 1 298 ? -5.316 0.721 13.442 1.00 98.56 298 VAL A O 1
ATOM 2241 N N . ALA A 1 299 ? -4.260 -1.052 12.576 1.00 98.25 299 ALA A N 1
ATOM 2242 C CA . ALA A 1 299 ? -4.977 -2.012 13.410 1.00 98.25 299 ALA A CA 1
ATOM 2243 C C . ALA A 1 299 ? -4.682 -1.807 14.907 1.00 98.25 299 ALA A C 1
ATOM 2245 O O . ALA A 1 299 ? -5.615 -1.820 15.708 1.00 98.25 299 ALA A O 1
ATOM 2246 N N . GLU A 1 300 ? -3.419 -1.566 15.275 1.00 97.81 300 GLU A N 1
ATOM 2247 C CA . GLU A 1 300 ? -3.029 -1.201 16.646 1.00 97.81 300 GLU A CA 1
ATOM 2248 C C . GLU A 1 300 ? -3.660 0.125 17.071 1.00 97.81 300 GLU A C 1
ATOM 2250 O O . GLU A 1 300 ? -4.332 0.192 18.094 1.00 97.81 300 GLU A O 1
ATOM 2255 N N . LEU A 1 301 ? -3.571 1.163 16.239 1.00 97.69 301 LEU A N 1
ATOM 2256 C CA . LEU A 1 301 ? -4.169 2.459 16.546 1.00 97.69 301 LEU A CA 1
ATOM 2257 C C . LEU A 1 301 ? -5.687 2.365 16.786 1.00 97.69 301 LEU A C 1
ATOM 2259 O O . LEU A 1 301 ? -6.209 2.953 17.732 1.00 97.69 301 LEU A O 1
ATOM 2263 N N . VAL A 1 302 ? -6.405 1.616 15.946 1.00 97.44 302 VAL A N 1
ATOM 2264 C CA . VAL A 1 302 ? -7.867 1.471 16.026 1.00 97.44 302 VAL A CA 1
ATOM 2265 C C . VAL A 1 302 ? -8.294 0.657 17.246 1.00 97.44 302 VAL A C 1
ATOM 2267 O O . VAL A 1 302 ? -9.339 0.949 17.835 1.00 97.44 302 VAL A O 1
ATOM 2270 N N . LEU A 1 303 ? -7.557 -0.393 17.608 1.00 96.12 303 LEU A N 1
ATOM 2271 C CA . LEU A 1 303 ? -7.952 -1.323 18.672 1.00 96.12 303 LEU A CA 1
ATOM 2272 C C . LEU A 1 303 ? -7.366 -0.942 20.033 1.00 96.12 303 LEU A C 1
ATOM 2274 O O . LEU A 1 303 ? -8.097 -0.947 21.023 1.00 96.12 303 LEU A O 1
ATOM 2278 N N . ASP A 1 304 ? -6.100 -0.540 20.042 1.00 95.19 304 ASP A N 1
ATOM 2279 C CA . ASP A 1 304 ? -5.262 -0.340 21.224 1.00 95.19 304 ASP A CA 1
ATOM 2280 C C . ASP A 1 304 ? -5.036 1.160 21.525 1.00 95.19 304 ASP A C 1
ATOM 2282 O O . ASP A 1 304 ? -4.484 1.525 22.564 1.00 95.19 304 ASP A O 1
ATOM 2286 N N . GLY A 1 305 ? -5.465 2.055 20.624 1.00 95.12 305 GLY A N 1
ATOM 2287 C CA . GLY A 1 305 ? -5.351 3.513 20.772 1.00 95.12 305 GLY A CA 1
ATOM 2288 C C . GLY A 1 305 ? -3.957 4.077 20.481 1.00 95.12 305 GLY A C 1
ATOM 2289 O O . GLY A 1 305 ? -3.774 5.291 20.512 1.00 95.12 305 GLY A O 1
ATOM 2290 N N . HIS A 1 306 ? -2.981 3.220 20.184 1.00 95.88 306 HIS A N 1
ATOM 2291 C CA . HIS A 1 306 ? -1.609 3.586 19.841 1.00 95.88 306 HIS A CA 1
ATOM 2292 C C . HIS A 1 306 ? -0.986 2.508 18.948 1.00 95.88 306 HIS A C 1
ATOM 2294 O O . HIS A 1 306 ? -1.452 1.373 18.937 1.00 95.88 306 HIS A O 1
ATOM 2300 N N . SER A 1 307 ? 0.060 2.864 18.201 1.00 96.81 307 SER A N 1
ATOM 2301 C CA . SER A 1 307 ? 0.834 1.936 17.368 1.00 96.81 307 SER A CA 1
ATOM 2302 C C . SER A 1 307 ? 2.201 1.691 18.003 1.00 96.81 307 SER A C 1
ATOM 2304 O O . SER A 1 307 ? 2.892 2.634 18.382 1.00 96.81 307 SER A O 1
ATOM 2306 N N . THR A 1 308 ? 2.583 0.424 18.116 1.00 95.88 308 THR A N 1
ATOM 2307 C CA . THR A 1 308 ? 3.886 -0.038 18.610 1.00 95.88 308 THR A CA 1
ATOM 2308 C C . THR A 1 308 ? 4.823 -0.435 17.473 1.00 95.88 308 THR A C 1
ATOM 2310 O O . THR A 1 308 ? 6.041 -0.333 17.614 1.00 95.88 308 THR A O 1
ATOM 2313 N N . ILE A 1 309 ? 4.275 -0.848 16.325 1.00 94.00 309 ILE A N 1
ATOM 2314 C CA . ILE A 1 309 ? 5.065 -1.285 15.167 1.00 94.00 309 ILE A CA 1
ATOM 2315 C C . ILE A 1 309 ? 5.749 -0.118 14.438 1.00 94.00 309 ILE A C 1
ATOM 2317 O O . ILE A 1 309 ? 6.871 -0.250 13.945 1.00 94.00 309 ILE A O 1
ATOM 2321 N N . VAL A 1 310 ? 5.074 1.029 14.356 1.00 94.31 310 VAL A N 1
ATOM 2322 C CA . VAL A 1 310 ? 5.566 2.254 13.712 1.00 94.31 310 VAL A CA 1
ATOM 2323 C C . VAL A 1 310 ? 5.080 3.458 14.509 1.00 94.31 310 VAL A C 1
ATOM 2325 O O . VAL A 1 310 ? 3.908 3.515 14.877 1.00 94.31 310 VAL A O 1
ATOM 2328 N N . ASP A 1 311 ? 5.959 4.432 14.730 1.00 95.38 311 ASP A N 1
ATOM 2329 C CA . ASP A 1 311 ? 5.565 5.733 15.268 1.00 95.38 311 ASP A CA 1
ATOM 2330 C C . ASP A 1 311 ? 4.771 6.519 14.212 1.00 95.38 311 ASP A C 1
ATOM 2332 O O . ASP A 1 311 ? 5.264 6.792 13.112 1.00 95.38 311 ASP A O 1
ATOM 2336 N N . LEU A 1 312 ? 3.517 6.839 14.539 1.00 96.44 312 LEU A N 1
ATOM 2337 C CA . LEU A 1 312 ? 2.578 7.485 13.626 1.00 96.44 312 LEU A CA 1
ATOM 2338 C C . LEU A 1 312 ? 2.534 9.011 13.748 1.00 96.44 312 LEU A C 1
ATOM 2340 O O . LEU A 1 312 ? 1.828 9.640 12.961 1.00 96.44 312 LEU A O 1
ATOM 2344 N N . GLU A 1 313 ? 3.282 9.622 14.673 1.00 94.75 313 GLU A N 1
ATOM 2345 C CA . GLU A 1 313 ? 3.200 11.064 14.948 1.00 94.75 313 GLU A CA 1
ATOM 2346 C C . GLU A 1 313 ? 3.376 11.906 13.673 1.00 94.75 313 GLU A C 1
ATOM 2348 O O . GLU A 1 313 ? 2.545 12.758 13.352 1.00 94.75 313 GLU A O 1
ATOM 2353 N N . LYS A 1 314 ? 4.398 11.587 12.870 1.00 94.31 314 LYS A N 1
ATOM 2354 C CA . LYS A 1 314 ? 4.718 12.292 11.615 1.00 94.31 314 LYS A CA 1
ATOM 2355 C C . LYS A 1 314 ? 3.681 12.090 10.509 1.00 94.31 314 LYS A C 1
ATOM 2357 O O . LYS A 1 314 ? 3.611 12.896 9.585 1.00 94.31 314 LYS A O 1
ATOM 2362 N N . PHE A 1 315 ? 2.889 11.023 10.588 1.00 96.75 315 PHE A N 1
ATOM 2363 C CA . PHE A 1 315 ? 1.845 10.708 9.613 1.00 96.75 315 PHE A CA 1
ATOM 2364 C C . PHE A 1 315 ? 0.475 11.244 10.036 1.00 96.75 315 PHE A C 1
ATOM 2366 O O . PHE A 1 315 ? -0.466 11.176 9.245 1.00 96.75 315 PHE A O 1
ATOM 2373 N N . SER A 1 316 ? 0.356 11.817 11.238 1.00 95.88 316 SER A N 1
ATOM 2374 C CA . SER A 1 316 ? -0.917 12.280 11.786 1.00 95.88 316 SER A CA 1
ATOM 2375 C C . SER A 1 316 ? -1.623 13.270 10.846 1.00 95.88 316 SER A C 1
ATOM 2377 O O . SER A 1 316 ? -0.981 14.209 10.359 1.00 95.88 316 SER A O 1
ATOM 2379 N N . PRO A 1 317 ? -2.944 13.123 10.608 1.00 94.94 317 PRO A N 1
ATOM 2380 C CA . PRO A 1 317 ? -3.742 14.111 9.880 1.00 94.94 317 PRO A CA 1
ATOM 2381 C C . PRO A 1 317 ? -3.718 15.494 10.541 1.00 94.94 317 PRO A C 1
ATOM 2383 O O . PRO A 1 317 ? -3.819 16.511 9.856 1.00 94.94 317 PRO A O 1
ATOM 2386 N N . ALA A 1 318 ? -3.529 15.540 11.865 1.00 92.69 318 ALA A N 1
ATOM 2387 C CA . ALA A 1 318 ? -3.510 16.777 12.639 1.00 92.69 318 ALA A CA 1
ATOM 2388 C C . ALA A 1 318 ? -2.398 17.745 12.203 1.00 92.69 318 ALA A C 1
ATOM 2390 O O . ALA A 1 318 ? -2.516 18.945 12.437 1.00 92.69 318 ALA A O 1
ATOM 2391 N N . ARG A 1 319 ? -1.354 17.268 11.509 1.00 92.94 319 ARG A N 1
ATOM 2392 C CA . ARG A 1 319 ? -0.294 18.140 10.979 1.00 92.94 319 ARG A CA 1
ATOM 2393 C C . ARG A 1 319 ? -0.799 19.163 9.952 1.00 92.94 319 ARG A C 1
ATOM 2395 O O . ARG A 1 319 ? -0.150 20.180 9.747 1.00 92.94 319 ARG A O 1
ATOM 2402 N N . PHE A 1 320 ? -1.968 18.925 9.350 1.00 88.56 320 PHE A N 1
ATOM 2403 C CA . PHE A 1 320 ? -2.628 19.868 8.440 1.00 88.56 320 PHE A CA 1
ATOM 2404 C C . PHE A 1 320 ? -3.680 20.755 9.121 1.00 88.56 320 PHE A C 1
ATOM 2406 O O . PHE A 1 320 ? -4.214 21.662 8.484 1.00 88.56 320 PHE A O 1
ATOM 2413 N N . ALA A 1 321 ? -3.968 20.555 10.412 1.00 76.94 321 ALA A N 1
ATOM 2414 C CA . ALA A 1 321 ? -5.058 21.237 11.119 1.00 76.94 321 ALA A CA 1
ATOM 2415 C C . ALA A 1 321 ? -4.849 22.758 11.324 1.00 76.94 321 ALA A C 1
ATOM 2417 O O . ALA A 1 321 ? -5.734 23.427 11.846 1.00 76.94 321 ALA A O 1
ATOM 2418 N N . GLY A 1 322 ? -3.718 23.324 10.882 1.00 61.19 322 GLY A N 1
ATOM 2419 C CA . GLY A 1 322 ? -3.446 24.769 10.852 1.00 61.19 322 GLY A CA 1
ATOM 2420 C C . GLY A 1 322 ? -3.412 25.402 9.452 1.00 61.19 322 GLY A C 1
ATOM 2421 O O . GLY A 1 322 ? -3.127 26.588 9.341 1.00 61.19 322 GLY A O 1
ATOM 2422 N N . CYS A 1 323 ? -3.676 24.638 8.385 1.00 52.78 323 CYS A N 1
ATOM 2423 C CA . CYS A 1 323 ? -3.618 25.105 6.98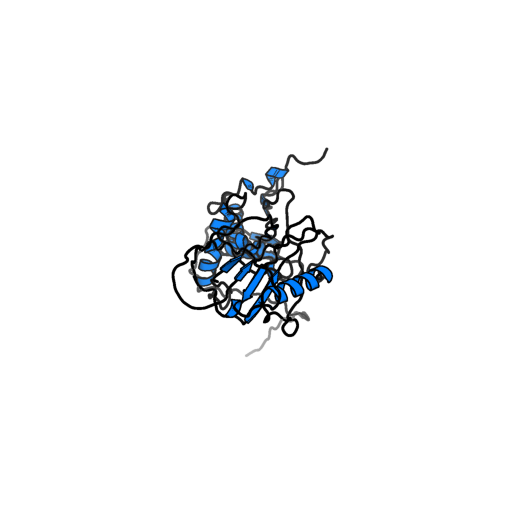9 1.00 52.78 323 CYS A CA 1
ATOM 2424 C C . CYS A 1 323 ? -4.988 25.468 6.390 1.00 52.78 323 CYS A C 1
ATOM 2426 O O . CYS A 1 323 ? -5.106 25.603 5.171 1.00 52.78 323 CYS A O 1
ATOM 2428 N N . ALA A 1 324 ? -6.029 25.634 7.214 1.00 45.94 324 ALA A N 1
ATOM 2429 C CA . ALA A 1 324 ? -7.291 26.193 6.743 1.00 45.94 324 ALA A CA 1
ATOM 2430 C C . ALA A 1 324 ? -7.012 27.599 6.188 1.00 45.94 324 ALA A C 1
ATOM 2432 O O . ALA A 1 324 ? -6.702 28.516 6.947 1.00 45.94 324 ALA A O 1
ATOM 2433 N N . LYS A 1 325 ? -7.033 27.738 4.856 1.00 38.44 325 LYS A N 1
ATOM 2434 C CA . LYS A 1 325 ? -6.854 29.021 4.173 1.00 38.44 325 LYS A CA 1
ATOM 2435 C C . LYS A 1 325 ? -7.862 30.021 4.749 1.00 38.44 325 LYS A C 1
ATOM 2437 O O . LYS A 1 325 ? -9.064 29.756 4.708 1.00 38.44 325 LYS A O 1
ATOM 2442 N N . ALA A 1 326 ? -7.339 31.112 5.305 1.00 33.62 326 ALA A N 1
ATOM 2443 C CA . ALA A 1 326 ? -8.075 32.359 5.482 1.00 33.62 326 ALA A CA 1
ATOM 2444 C C . ALA A 1 326 ? -8.456 32.947 4.116 1.00 33.62 326 ALA A C 1
ATOM 2446 O O . ALA A 1 326 ? -7.709 32.686 3.140 1.00 33.62 326 ALA A O 1
#

Solvent-accessible surface area (backbone atoms only — not comparable to full-atom values): 21085 Å² total; per-residue (Å²): 140,84,90,86,91,84,85,79,88,79,91,71,92,72,79,75,88,77,83,74,84,76,81,80,76,71,87,74,76,90,75,79,69,98,58,85,57,58,76,44,79,41,80,41,38,34,50,40,35,50,29,24,47,48,38,29,40,76,74,54,31,47,66,45,80,43,52,95,78,58,74,24,59,39,43,58,63,65,48,90,77,72,74,66,70,68,83,40,62,97,45,98,53,23,68,50,32,50,62,8,55,56,44,57,61,56,50,13,69,74,46,64,26,59,83,69,57,63,54,77,90,79,57,78,42,80,50,61,60,58,88,79,79,89,73,92,78,86,89,82,93,79,92,78,93,76,83,76,61,71,93,75,61,73,73,68,91,80,74,73,91,74,70,78,75,82,82,84,79,88,76,84,84,85,84,85,89,48,69,31,49,30,50,41,42,75,50,94,88,45,101,59,76,44,64,44,40,40,45,55,40,93,90,74,49,69,48,78,48,61,85,86,79,92,75,87,82,67,98,48,57,85,72,54,66,57,55,67,69,60,50,56,49,52,52,53,48,39,41,72,76,33,87,86,44,53,75,94,72,71,85,81,85,75,47,66,67,64,49,62,41,98,86,68,54,40,37,34,39,60,43,82,96,40,89,98,39,70,47,73,47,24,48,34,93,45,34,76,34,31,11,54,39,48,5,42,24,49,28,30,32,75,74,71,72,47,41,86,83,42,85,48,77,89,21,30,49,61,79,54,73,80,66,74,81,128

Foldseek 3Di:
DDDDDDDDDDDDPDDDDPPPPDPDDDPDPPDDDPDQAAEDEFEALALQSVLLQVLLVVVPHNYDYDYPADRNLFDRVPFPLDQDQPPCPPHPCNLLLNLLRCVLVVVLVVQVHCVGSVDDDAAEDEWEFDDDDDDDDDDDDDDDDDDDPVQVVPDDPPDDDTDTDDDDDDDDDDDDHDYWYWYFDDDPVDPDIWTWTWGQDPVRDIDIDTDDDDDDDDPDNNPFFDDPVVVVVSQVVQCVVHVVSHPVPDDDGDDHFFQADPVQAWAWAADPPDPLHTDTHHCGSCCSSSSNSSSNQNSCCNPVVGGPSDHCPSNHPCVCVPVPDD

pLDDT: mean 71.35, std 27.05, range [20.78, 98.62]

Organism: Vicia faba (NCBI:txid3906)

Nearest PDB structures (foldseek):
  3if9-assembly2_D-3  TM=6.558E-01  e=1.283E-05  Bacillus subtilis
  7exs-assembly1_A  TM=6.158E-01  e=2.706E-04  Thermomicrobium roseum DSM 5159
  1zov-assembly2_B  TM=6.107E-01  e=4.635E-04  Bacillus sp. NS-129
  3m12-assembly1_A  TM=7.248E-01  e=5.377E-03  Bacillus sp. B-0618
  1l9c-assembly2_B  TM=6.775E-01  e=2.328E-03  Bacillus sp. B-0618

Radius of gyration: 25.23 Å; Cα contacts (8 Å, |Δi|>4): 405; chains: 1; bounding box: 96×74×62 Å